Protein AF-A0A7D5E5C1-F1 (afdb_monomer_lite)

Secondary structure (DSSP, 8-state):
--THHHHT---HHHHHHHHHHHHHHHHHHHHHHHHHHHHHHHHS-SHHHHHHHHHHHHHHHHHHHHHHTTS-HHHHHHHHHHHHHHHHHTHHHHHTTHHHHHHHHHHHHTT-HHHHHHHHHHHHHHHHHHHHHHHHHHTT-HHHHT-----S--TTSGGGGSSS-HHHHHHHHHHGGGHHHHHHHHHHHHHHHHHHHHHHHHHHHHHHHHHSTTHHHHHHHHHHHHHHHHHHHHHHHHHHHHHHHHHHHHHHHHHHHHHHHHTTTT--SSHHHHHHHHHHHHHHHHHHHT-HHHHHHHHHHHHHHHHHHHHHHHTHHHHHHHHHHHHHHHHHHHH-

Radius of gyration: 24.57 Å; chains: 1; bounding box: 52×52×74 Å

Structure (mmCIF, N/CA/C/O backbone):
data_AF-A0A7D5E5C1-F1
#
_entry.id   AF-A0A7D5E5C1-F1
#
loop_
_atom_site.group_PDB
_atom_site.id
_atom_site.type_symbol
_atom_site.label_atom_id
_atom_site.label_alt_id
_atom_site.label_comp_id
_atom_site.label_asym_id
_atom_site.label_entity_id
_atom_site.label_seq_id
_atom_site.pdbx_PDB_ins_code
_atom_site.Cartn_x
_atom_site.Cartn_y
_atom_site.Cartn_z
_atom_site.occupancy
_atom_site.B_iso_or_equiv
_atom_site.auth_seq_id
_atom_site.auth_comp_id
_atom_site.auth_asym_id
_atom_site.auth_atom_id
_atom_site.pdbx_PDB_model_num
ATOM 1 N N . MET A 1 1 ? -18.371 -26.538 10.641 1.00 36.91 1 MET A N 1
ATOM 2 C CA . MET A 1 1 ? -17.004 -25.952 10.614 1.00 36.91 1 MET A CA 1
ATOM 3 C C . MET A 1 1 ? -16.588 -25.402 9.228 1.00 36.91 1 MET A C 1
ATOM 5 O O . MET A 1 1 ? -15.394 -25.286 8.986 1.00 36.91 1 MET A O 1
ATOM 9 N N . SER A 1 2 ? -17.507 -25.009 8.324 1.00 35.84 2 SER A N 1
ATOM 10 C CA . SER A 1 2 ? -17.147 -24.557 6.956 1.00 35.84 2 SER A CA 1
ATOM 11 C C . SER A 1 2 ? -17.447 -23.081 6.628 1.00 35.84 2 SER A C 1
ATOM 13 O O . SER A 1 2 ? -16.849 -22.559 5.691 1.00 35.84 2 SER A O 1
ATOM 15 N N . GLU A 1 3 ? -18.274 -22.366 7.400 1.00 38.06 3 GLU A N 1
ATOM 16 C CA . GLU A 1 3 ? -18.715 -21.001 7.032 1.00 38.06 3 GLU A CA 1
ATOM 17 C C . GLU A 1 3 ? -17.667 -19.886 7.210 1.00 38.06 3 GLU A C 1
ATOM 19 O O . GLU A 1 3 ? -17.743 -18.866 6.532 1.00 38.06 3 GLU A O 1
ATOM 24 N N . SER A 1 4 ? -16.640 -20.054 8.052 1.00 47.22 4 SER A N 1
ATOM 25 C CA . SER A 1 4 ? -15.652 -18.980 8.284 1.00 47.22 4 SER A CA 1
ATOM 26 C C . SER A 1 4 ? -14.650 -18.790 7.137 1.00 47.22 4 SER A C 1
ATOM 28 O O . SER A 1 4 ? -13.976 -17.763 7.064 1.00 47.22 4 SER A O 1
ATOM 30 N N . THR A 1 5 ? -14.536 -19.764 6.228 1.00 53.50 5 THR A N 1
ATOM 31 C CA . THR A 1 5 ? -13.477 -19.774 5.203 1.00 53.50 5 THR A CA 1
ATOM 32 C C . THR A 1 5 ? -13.781 -18.926 3.972 1.00 53.50 5 THR A C 1
ATOM 34 O O . THR A 1 5 ? -12.841 -18.535 3.284 1.00 53.50 5 THR A O 1
ATOM 37 N N . THR A 1 6 ? -15.049 -18.605 3.702 1.00 73.25 6 THR A N 1
ATOM 38 C CA . THR A 1 6 ? -15.464 -17.804 2.534 1.00 73.25 6 THR A CA 1
ATOM 39 C C . THR A 1 6 ? -15.492 -16.305 2.822 1.00 73.25 6 THR A C 1
ATOM 41 O O . THR A 1 6 ? -15.286 -15.505 1.914 1.00 73.25 6 THR A O 1
ATOM 44 N N . ARG A 1 7 ? -15.674 -15.899 4.089 1.00 87.38 7 ARG A N 1
ATOM 45 C CA . ARG A 1 7 ? -15.787 -14.483 4.492 1.00 87.38 7 ARG A CA 1
ATOM 46 C C . ARG A 1 7 ? -14.593 -13.648 4.014 1.00 87.38 7 ARG A C 1
ATOM 48 O O . ARG A 1 7 ? -14.793 -12.590 3.416 1.00 87.38 7 ARG A O 1
ATOM 55 N N . PHE A 1 8 ? -13.374 -14.145 4.236 1.00 92.56 8 PHE A N 1
ATOM 56 C CA . PHE A 1 8 ? -12.113 -13.447 3.946 1.00 92.56 8 PHE A CA 1
ATOM 57 C C . PHE A 1 8 ? -11.545 -13.701 2.543 1.00 92.56 8 PHE A C 1
ATOM 59 O O . PHE A 1 8 ? -10.464 -13.205 2.236 1.00 92.56 8 PHE A O 1
ATOM 66 N N . GLN A 1 9 ? -12.246 -14.453 1.690 1.00 94.25 9 GLN A N 1
ATOM 67 C CA . GLN A 1 9 ? -11.801 -14.663 0.314 1.00 94.25 9 GLN A CA 1
ATOM 68 C C . GLN A 1 9 ? -11.839 -13.345 -0.458 1.00 94.25 9 GLN A C 1
ATOM 70 O O . GLN A 1 9 ? -12.776 -12.557 -0.302 1.00 94.25 9 GLN A O 1
ATOM 75 N N . ILE A 1 10 ? -10.787 -13.093 -1.239 1.00 95.00 10 ILE A N 1
ATOM 76 C CA . ILE A 1 10 ? -10.685 -11.884 -2.058 1.00 95.00 10 ILE A CA 1
ATOM 77 C C . ILE A 1 10 ? -11.526 -12.049 -3.317 1.00 95.00 10 ILE A C 1
ATOM 79 O O . ILE A 1 10 ? -11.579 -13.125 -3.913 1.00 95.00 10 ILE A O 1
ATOM 83 N N . ASN A 1 11 ? -12.126 -10.954 -3.759 1.00 93.69 11 ASN A N 1
ATOM 84 C CA . ASN A 1 11 ? -12.937 -10.910 -4.963 1.00 93.69 11 ASN A CA 1
ATOM 85 C C . ASN A 1 11 ? -12.246 -10.055 -6.035 1.00 93.69 11 ASN A C 1
ATOM 87 O O . ASN A 1 11 ? -11.317 -9.292 -5.769 1.00 93.69 11 ASN A O 1
ATOM 91 N N . LYS A 1 12 ? -12.771 -10.094 -7.266 1.00 94.06 12 LYS A N 1
ATOM 92 C CA . LYS A 1 12 ? -12.280 -9.261 -8.382 1.00 94.06 12 LYS A CA 1
ATOM 93 C C . LYS A 1 12 ? -12.232 -7.763 -8.043 1.00 94.06 12 LYS A C 1
ATOM 95 O O . LYS A 1 12 ? -11.351 -7.057 -8.522 1.00 94.06 12 LYS A O 1
ATOM 100 N N . LYS A 1 13 ? -13.165 -7.278 -7.213 1.00 93.69 13 LYS A N 1
ATOM 101 C CA . LYS A 1 13 ? -13.197 -5.877 -6.762 1.00 93.69 13 LYS A CA 1
ATOM 102 C C . LYS A 1 13 ? -11.977 -5.513 -5.910 1.00 93.69 13 LYS A C 1
ATOM 104 O O . LYS A 1 13 ? -11.453 -4.419 -6.083 1.00 93.69 13 LYS A O 1
ATOM 109 N N . ASP A 1 14 ? -11.514 -6.424 -5.054 1.00 95.44 14 ASP A N 1
ATOM 110 C CA . ASP A 1 14 ? -10.351 -6.196 -4.189 1.00 95.44 14 ASP A CA 1
ATOM 111 C C . ASP A 1 14 ? -9.067 -6.114 -5.025 1.00 95.44 14 ASP A C 1
ATOM 113 O O . ASP A 1 14 ? -8.277 -5.189 -4.861 1.00 95.44 14 ASP A O 1
ATOM 117 N N . LEU A 1 15 ? -8.914 -7.012 -6.004 1.00 95.75 15 LEU A N 1
ATOM 118 C CA . LEU A 1 15 ? -7.784 -6.991 -6.941 1.00 95.75 15 LEU A CA 1
ATOM 119 C C . LEU A 1 15 ? -7.775 -5.735 -7.811 1.00 95.75 15 LEU A C 1
ATOM 121 O O . LEU A 1 15 ? -6.741 -5.087 -7.963 1.00 95.75 15 LEU A O 1
ATOM 125 N N . LEU A 1 16 ? -8.935 -5.365 -8.360 1.00 96.25 16 LEU A N 1
ATOM 126 C CA . LEU A 1 16 ? -9.063 -4.160 -9.172 1.00 96.25 16 LEU A CA 1
ATOM 127 C C . LEU A 1 16 ? -8.752 -2.902 -8.354 1.00 96.25 16 LEU A C 1
ATOM 129 O O . LEU A 1 16 ? -8.137 -1.976 -8.876 1.00 96.25 16 LEU A O 1
ATOM 133 N N . TRP A 1 17 ? -9.167 -2.859 -7.085 1.00 95.12 17 TRP A N 1
ATOM 134 C CA . TRP A 1 17 ? -8.841 -1.759 -6.182 1.00 95.12 17 TRP A CA 1
ATOM 135 C C . TRP A 1 17 ? -7.332 -1.661 -5.941 1.00 95.12 17 TRP A C 1
ATOM 137 O O . TRP A 1 17 ? -6.781 -0.563 -6.053 1.00 95.12 17 TRP A O 1
ATOM 147 N N . SER A 1 18 ? -6.656 -2.787 -5.690 1.00 96.50 18 SER A N 1
ATOM 148 C CA . SER A 1 18 ? -5.201 -2.808 -5.510 1.00 96.50 18 SER A CA 1
ATOM 149 C C . SER A 1 18 ? -4.476 -2.321 -6.763 1.00 96.50 18 SER A C 1
ATOM 151 O O . SER A 1 18 ? -3.650 -1.415 -6.681 1.00 96.50 18 SER A O 1
ATOM 153 N N . ALA A 1 19 ? -4.843 -2.852 -7.934 1.00 96.56 19 ALA A N 1
ATOM 154 C CA . ALA A 1 19 ? -4.238 -2.477 -9.211 1.00 96.56 19 ALA A CA 1
ATOM 155 C C . ALA A 1 19 ? -4.449 -0.991 -9.539 1.00 96.56 19 ALA A C 1
ATOM 157 O O . ALA A 1 19 ? -3.504 -0.299 -9.906 1.00 96.56 19 ALA A O 1
ATOM 158 N N . LYS A 1 20 ? -5.672 -0.471 -9.354 1.00 96.00 20 LYS A N 1
ATOM 159 C CA . LYS A 1 20 ? -5.975 0.952 -9.568 1.00 96.00 20 LYS A CA 1
ATOM 160 C C . LYS A 1 20 ? -5.199 1.855 -8.620 1.00 96.00 20 LYS A C 1
ATOM 162 O O . LYS A 1 20 ? -4.718 2.895 -9.051 1.00 96.00 20 LYS A O 1
ATOM 167 N N . THR A 1 21 ? -5.095 1.477 -7.347 1.00 95.06 21 THR A N 1
ATOM 168 C CA . THR A 1 21 ? -4.382 2.276 -6.343 1.00 95.06 21 THR A CA 1
ATOM 169 C C . THR A 1 21 ? -2.894 2.331 -6.669 1.00 95.06 21 THR A C 1
ATOM 171 O O . THR A 1 21 ? -2.345 3.426 -6.735 1.00 95.06 21 THR A O 1
ATOM 174 N N . PHE A 1 22 ? -2.282 1.183 -6.977 1.00 95.94 22 PHE A N 1
ATOM 175 C CA . PHE A 1 22 ? -0.885 1.093 -7.405 1.00 95.94 22 PHE A CA 1
ATOM 176 C C . PHE A 1 22 ? -0.613 1.910 -8.675 1.00 95.94 22 PHE A C 1
ATOM 178 O O . PHE A 1 22 ? 0.267 2.771 -8.684 1.00 95.94 22 PHE A O 1
ATOM 185 N N . ALA A 1 23 ? -1.407 1.702 -9.730 1.00 96.25 23 ALA A N 1
ATOM 186 C CA . ALA A 1 23 ? -1.243 2.407 -10.998 1.00 96.25 23 ALA A CA 1
ATOM 187 C C . ALA A 1 23 ? -1.444 3.922 -10.845 1.00 96.25 23 ALA A C 1
ATOM 189 O O . ALA A 1 23 ? -0.672 4.702 -11.391 1.00 96.25 23 ALA A O 1
ATOM 190 N N . ALA A 1 24 ? -2.438 4.353 -10.060 1.00 95.88 24 ALA A N 1
ATOM 191 C CA . ALA A 1 24 ? -2.645 5.768 -9.778 1.00 95.88 24 ALA A CA 1
ATOM 192 C C . ALA A 1 24 ? -1.448 6.374 -9.037 1.00 95.88 24 ALA A C 1
ATOM 194 O O . ALA A 1 24 ? -0.994 7.449 -9.416 1.00 95.88 24 ALA A O 1
ATOM 195 N N . SER A 1 25 ? -0.907 5.692 -8.021 1.00 95.94 25 SER A N 1
ATOM 196 C CA . SER A 1 25 ? 0.289 6.171 -7.323 1.00 95.94 25 SER A CA 1
ATOM 197 C C . SER A 1 25 ? 1.507 6.248 -8.243 1.00 95.94 25 SER A C 1
ATOM 199 O O . SER A 1 25 ? 2.188 7.267 -8.238 1.00 95.94 25 SER A O 1
ATOM 201 N N . LEU A 1 26 ? 1.727 5.237 -9.088 1.00 95.00 26 LEU A N 1
ATOM 202 C CA . LEU A 1 26 ? 2.802 5.232 -10.080 1.00 95.00 26 LEU A CA 1
ATOM 203 C C . LEU A 1 26 ? 2.688 6.427 -11.023 1.00 95.00 26 LEU A C 1
ATOM 205 O O . LEU A 1 26 ? 3.648 7.174 -11.171 1.00 95.00 26 LEU A O 1
ATOM 209 N N . MET A 1 27 ? 1.509 6.652 -11.605 1.00 96.44 27 MET A N 1
ATOM 210 C CA . MET A 1 27 ? 1.293 7.762 -12.535 1.00 96.44 27 MET A CA 1
ATOM 211 C C . MET A 1 27 ? 1.456 9.126 -11.862 1.00 96.44 27 MET A C 1
ATOM 213 O O . MET A 1 27 ? 2.051 10.025 -12.449 1.00 96.44 27 MET A O 1
ATOM 217 N N . ILE A 1 28 ? 0.957 9.287 -10.632 1.00 94.88 28 ILE A N 1
ATOM 218 C CA . ILE A 1 28 ? 1.127 10.528 -9.863 1.00 94.88 28 ILE A CA 1
ATOM 219 C C . ILE A 1 28 ? 2.612 10.800 -9.620 1.00 94.88 28 ILE A C 1
ATOM 221 O O . ILE A 1 28 ? 3.070 11.914 -9.868 1.00 94.88 28 ILE A O 1
ATOM 225 N N . ALA A 1 29 ? 3.360 9.794 -9.165 1.00 93.62 29 ALA A N 1
ATOM 226 C CA . ALA A 1 29 ? 4.785 9.929 -8.900 1.00 93.62 29 ALA A CA 1
ATOM 227 C C . ALA A 1 29 ? 5.581 10.205 -10.176 1.00 93.62 29 ALA A C 1
ATOM 229 O O . ALA A 1 29 ? 6.384 11.126 -10.185 1.00 93.62 29 ALA A O 1
ATOM 230 N N . LEU A 1 30 ? 5.297 9.486 -11.264 1.00 92.44 30 LEU A N 1
ATOM 231 C CA . LEU A 1 30 ? 5.915 9.706 -12.570 1.00 92.44 30 LEU A CA 1
ATOM 232 C C . LEU A 1 30 ? 5.738 11.157 -13.031 1.00 92.44 30 LEU A C 1
ATOM 234 O O . LEU A 1 30 ? 6.718 11.836 -13.320 1.00 92.44 30 LEU A O 1
ATOM 238 N N . VAL A 1 31 ? 4.497 11.654 -13.063 1.00 93.81 31 VAL A N 1
ATOM 239 C CA . VAL A 1 31 ? 4.197 13.023 -13.512 1.00 93.81 31 VAL A CA 1
ATOM 240 C C . VAL A 1 31 ? 4.864 14.052 -12.604 1.00 93.81 31 VAL A C 1
ATOM 242 O O . VAL A 1 31 ? 5.497 14.984 -13.095 1.00 93.81 31 VAL A O 1
ATOM 245 N N . PHE A 1 32 ? 4.757 13.882 -11.286 1.00 92.31 32 PHE A N 1
ATOM 246 C CA . PHE A 1 32 ? 5.351 14.814 -10.334 1.00 92.31 32 PHE A CA 1
ATOM 247 C C . PHE A 1 32 ? 6.881 14.841 -10.435 1.00 92.31 32 PHE A C 1
ATOM 249 O O . PHE A 1 32 ? 7.469 15.919 -10.467 1.00 92.31 32 PHE A O 1
ATOM 256 N N . SER A 1 33 ? 7.519 13.676 -10.556 1.00 87.44 33 SER A N 1
ATOM 257 C CA . SER A 1 33 ? 8.961 13.565 -10.767 1.00 87.44 33 SER A CA 1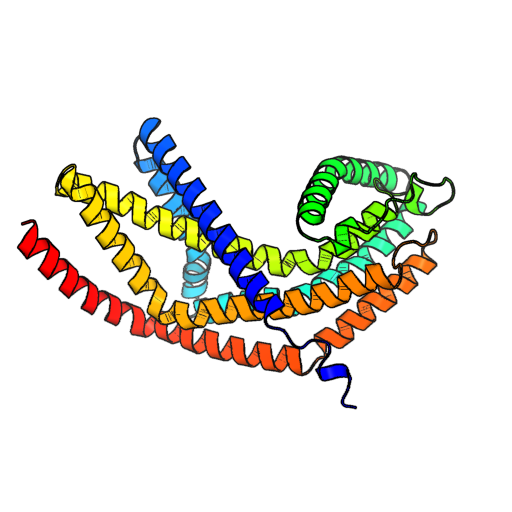
ATOM 258 C C . SER A 1 33 ? 9.383 14.216 -12.078 1.00 87.44 33 SER A C 1
ATOM 260 O O . SER A 1 33 ? 10.316 15.006 -12.061 1.00 87.44 33 SER A O 1
ATOM 262 N N . MET A 1 34 ? 8.684 13.975 -13.192 1.00 87.06 34 MET A N 1
ATOM 263 C CA . MET A 1 34 ? 8.992 14.615 -14.481 1.00 87.06 34 MET A CA 1
ATOM 264 C C . MET A 1 34 ? 8.879 16.146 -14.425 1.00 87.06 34 MET A C 1
ATOM 266 O O . MET A 1 34 ? 9.729 16.848 -14.978 1.00 87.06 34 MET A O 1
ATOM 270 N N . ILE A 1 35 ? 7.866 16.676 -13.728 1.00 88.69 35 ILE A N 1
ATOM 271 C CA . ILE A 1 35 ? 7.727 18.121 -13.489 1.00 88.69 35 ILE A CA 1
ATOM 272 C C . ILE A 1 35 ? 8.908 18.637 -12.666 1.00 88.69 35 ILE A C 1
ATOM 274 O O . ILE A 1 35 ? 9.494 19.657 -13.022 1.00 88.69 35 ILE A O 1
ATOM 278 N N . LEU A 1 36 ? 9.272 17.931 -11.592 1.00 84.56 36 LEU A N 1
ATOM 279 C CA . LEU A 1 36 ? 10.388 18.309 -10.730 1.00 84.56 36 LEU A CA 1
ATOM 280 C C . LEU A 1 36 ? 11.711 18.316 -11.504 1.00 84.56 36 LEU A C 1
ATOM 282 O O . LEU A 1 36 ? 12.422 19.311 -11.454 1.00 84.56 36 LEU A O 1
ATOM 286 N N . TYR A 1 37 ? 11.998 17.267 -12.281 1.00 76.69 37 TYR A N 1
ATOM 287 C CA . TYR A 1 37 ? 13.174 17.192 -13.150 1.00 76.69 37 TYR A CA 1
ATOM 288 C C . TYR A 1 37 ? 13.255 18.374 -14.113 1.00 76.69 37 TYR A C 1
ATOM 290 O O . TYR A 1 37 ? 14.287 19.038 -14.196 1.00 76.69 37 TYR A O 1
ATOM 298 N N . SER A 1 38 ? 12.151 18.665 -14.803 1.00 79.69 38 SER A N 1
ATOM 299 C CA . SER A 1 38 ? 12.083 19.767 -15.766 1.00 79.69 38 SER A CA 1
ATOM 300 C C . SER A 1 38 ? 12.317 21.113 -15.079 1.00 79.69 38 SER A C 1
ATOM 302 O O . SER A 1 38 ? 13.125 21.918 -15.531 1.00 79.69 38 SER A O 1
ATOM 304 N N . PHE A 1 39 ? 11.655 21.341 -13.942 1.00 81.38 39 PHE A N 1
ATOM 305 C CA . PHE A 1 39 ? 11.800 22.561 -13.156 1.00 81.38 39 PHE A CA 1
ATOM 306 C C . PHE A 1 39 ? 13.232 22.749 -12.655 1.00 81.38 39 PHE A C 1
ATOM 308 O O . PHE A 1 39 ? 13.797 23.836 -12.770 1.00 81.38 39 PHE A O 1
ATOM 315 N N . THR A 1 40 ? 13.861 21.701 -12.132 1.00 70.44 40 THR A N 1
ATOM 316 C CA . THR A 1 40 ? 15.211 21.836 -11.596 1.00 70.44 40 THR A CA 1
ATOM 317 C C . THR A 1 40 ? 16.264 21.950 -12.695 1.00 70.44 40 THR A C 1
ATOM 319 O O . THR A 1 40 ? 17.188 22.732 -12.523 1.00 70.44 40 THR A O 1
ATOM 322 N N . MET A 1 41 ? 16.085 21.309 -13.855 1.00 70.38 41 MET A N 1
ATOM 323 C CA . MET A 1 41 ? 16.929 21.556 -15.035 1.00 70.38 41 MET A CA 1
ATOM 324 C C . MET A 1 41 ? 16.870 23.022 -15.491 1.00 70.38 41 MET A C 1
ATOM 326 O O . MET A 1 41 ? 17.868 23.564 -15.952 1.00 70.38 41 MET A O 1
ATOM 330 N N . THR A 1 42 ? 15.720 23.689 -15.339 1.00 73.44 42 THR A N 1
ATOM 331 C CA . THR A 1 42 ? 15.596 25.121 -15.670 1.00 73.44 42 THR A CA 1
ATOM 332 C C . THR A 1 42 ? 16.183 26.068 -14.619 1.00 73.44 42 THR A C 1
ATOM 334 O O . THR A 1 42 ? 16.448 27.224 -14.938 1.00 73.44 42 THR A O 1
ATOM 337 N N . LEU A 1 43 ? 16.380 25.615 -13.374 1.00 70.94 43 LEU A N 1
ATOM 338 C CA . LEU A 1 43 ? 16.805 26.457 -12.245 1.00 70.94 43 LEU A CA 1
ATOM 339 C C . LEU A 1 43 ? 18.206 26.145 -11.705 1.00 70.94 43 LEU A C 1
ATOM 341 O O . LEU A 1 43 ? 18.730 26.901 -10.889 1.00 70.94 43 LEU A O 1
ATOM 345 N N . SER A 1 44 ? 18.802 25.017 -12.076 1.00 57.75 44 SER A N 1
ATOM 346 C CA . SER A 1 44 ? 20.090 24.538 -11.570 1.00 57.75 44 SER A CA 1
ATOM 347 C C . SER A 1 44 ? 20.796 23.702 -12.636 1.00 57.75 44 SER A C 1
ATOM 349 O O . SER A 1 44 ? 20.158 23.184 -13.551 1.00 57.75 44 SER A O 1
ATOM 351 N N . GLU A 1 45 ? 22.113 23.528 -12.508 1.00 56.09 45 GLU A N 1
ATOM 352 C CA . GLU A 1 45 ? 22.813 22.500 -13.283 1.00 56.09 45 GLU A CA 1
ATOM 353 C C . GLU A 1 45 ? 22.240 21.108 -12.926 1.00 56.09 45 GLU A C 1
ATOM 355 O O . GLU A 1 45 ? 21.825 20.890 -11.787 1.00 56.09 45 GLU A O 1
ATOM 360 N N . PRO A 1 46 ? 22.171 20.151 -13.866 1.00 53.53 46 PRO A N 1
ATOM 361 C CA . PRO A 1 46 ? 21.503 18.856 -13.667 1.00 53.53 46 PRO A CA 1
ATOM 362 C C . PRO A 1 46 ? 22.127 17.953 -12.579 1.00 53.53 46 PRO A C 1
ATOM 364 O O . PRO A 1 46 ? 21.472 17.020 -12.111 1.00 53.53 46 PRO A O 1
ATOM 367 N N . ALA A 1 47 ? 23.360 18.232 -12.141 1.00 55.88 47 ALA A N 1
ATOM 368 C CA . ALA A 1 47 ? 24.105 17.428 -11.165 1.00 55.88 47 ALA A CA 1
ATOM 369 C C . ALA A 1 47 ? 23.401 17.251 -9.793 1.00 55.88 47 ALA A C 1
ATOM 371 O O . ALA A 1 47 ? 23.166 16.106 -9.406 1.00 55.88 47 ALA A O 1
ATOM 372 N N . PRO A 1 48 ? 22.968 18.312 -9.077 1.00 53.44 48 PRO A N 1
ATOM 373 C CA . PRO A 1 48 ? 22.275 18.192 -7.785 1.00 53.44 48 PRO A CA 1
ATOM 374 C C . PRO A 1 48 ? 20.969 17.379 -7.810 1.00 53.44 48 PRO A C 1
ATOM 376 O O . PRO A 1 48 ? 20.594 16.790 -6.796 1.00 53.44 48 PRO A O 1
ATOM 379 N N . VAL A 1 49 ? 20.262 17.332 -8.944 1.00 52.84 49 VAL A N 1
ATOM 380 C CA . VAL A 1 49 ? 19.023 16.540 -9.093 1.00 52.84 49 VAL A CA 1
ATOM 381 C C . VAL A 1 49 ? 19.345 15.071 -9.223 1.00 52.84 49 VAL A C 1
ATOM 383 O O . VAL A 1 49 ? 18.701 14.237 -8.582 1.00 52.84 49 VAL A O 1
ATOM 386 N N . ASN A 1 50 ? 20.342 14.780 -10.061 1.00 55.91 50 ASN A N 1
ATOM 387 C CA . ASN A 1 50 ? 20.817 13.430 -10.244 1.00 55.91 50 ASN A CA 1
ATOM 388 C C . ASN A 1 50 ? 21.266 12.910 -8.881 1.00 55.91 50 ASN A C 1
ATOM 390 O O . ASN A 1 50 ? 20.660 11.976 -8.385 1.00 55.91 50 ASN A O 1
ATOM 394 N N . ASP A 1 51 ? 22.147 13.622 -8.178 1.00 58.41 51 ASP A N 1
ATOM 395 C CA . ASP A 1 51 ? 22.629 13.233 -6.849 1.00 58.41 51 ASP A CA 1
ATOM 396 C C . ASP A 1 51 ? 21.515 12.999 -5.823 1.00 58.41 51 ASP A C 1
ATOM 398 O O . ASP A 1 51 ? 21.566 12.012 -5.093 1.00 58.41 51 ASP A O 1
ATOM 402 N N . ALA A 1 52 ? 20.478 13.842 -5.768 1.00 52.97 52 ALA A N 1
ATOM 403 C CA . ALA A 1 52 ? 19.355 13.656 -4.845 1.00 52.97 52 ALA A CA 1
ATOM 404 C C . ALA A 1 52 ? 18.541 12.385 -5.144 1.00 52.97 52 ALA A C 1
ATOM 406 O O . ALA A 1 52 ? 18.024 11.735 -4.228 1.00 52.97 52 ALA A O 1
ATOM 407 N N . ILE A 1 53 ? 18.434 11.997 -6.413 1.00 51.66 53 ILE A N 1
ATOM 408 C CA . ILE A 1 53 ? 17.636 10.846 -6.834 1.00 51.66 53 ILE A CA 1
ATOM 409 C C . ILE A 1 53 ? 18.477 9.584 -6.880 1.00 51.66 53 ILE A C 1
ATOM 411 O O . ILE A 1 53 ? 17.997 8.568 -6.392 1.00 51.66 53 ILE A O 1
ATOM 415 N N . THR A 1 54 ? 19.734 9.631 -7.321 1.00 57.72 54 THR A N 1
ATOM 416 C CA . THR A 1 54 ? 20.690 8.544 -7.098 1.00 57.72 54 THR A CA 1
ATOM 417 C C . THR A 1 54 ? 20.830 8.296 -5.606 1.00 57.72 54 THR A C 1
ATOM 419 O O . THR A 1 54 ? 20.834 7.146 -5.213 1.00 57.72 54 THR A O 1
ATOM 422 N N . SER A 1 55 ? 20.834 9.327 -4.755 1.00 50.38 55 SER A N 1
ATOM 423 C CA . SER A 1 55 ? 20.776 9.197 -3.291 1.00 50.38 55 SER A CA 1
ATOM 424 C C . SER A 1 55 ? 19.480 8.544 -2.812 1.00 50.38 55 SER A C 1
ATOM 426 O O . SER A 1 55 ? 19.532 7.653 -1.977 1.00 50.38 55 SER A O 1
ATOM 428 N N . THR A 1 56 ? 18.316 8.915 -3.351 1.00 51.16 56 THR A N 1
ATOM 429 C CA . THR A 1 56 ? 17.021 8.342 -2.932 1.00 51.16 56 THR A CA 1
ATOM 430 C C . THR A 1 56 ? 16.832 6.902 -3.425 1.00 51.16 56 THR A C 1
ATOM 432 O O . THR A 1 56 ? 16.373 6.042 -2.674 1.00 51.16 56 THR A O 1
ATOM 435 N N . ALA A 1 57 ? 17.217 6.618 -4.668 1.00 51.41 57 ALA A N 1
ATOM 436 C CA . ALA A 1 57 ? 17.235 5.289 -5.265 1.00 51.41 57 ALA A CA 1
ATOM 437 C C . ALA A 1 57 ? 18.296 4.410 -4.591 1.00 51.41 57 ALA A C 1
ATOM 439 O O . ALA A 1 57 ? 17.986 3.286 -4.214 1.00 51.41 57 ALA A O 1
ATOM 440 N N . SER A 1 58 ? 19.494 4.951 -4.340 1.00 49.97 58 SER A N 1
ATOM 441 C CA . SER A 1 58 ? 20.547 4.313 -3.543 1.00 49.97 58 SER A CA 1
ATOM 442 C C . SER A 1 58 ? 20.087 4.085 -2.113 1.00 49.97 58 SER A C 1
ATOM 444 O O . SER A 1 58 ? 20.307 3.014 -1.595 1.00 49.97 58 SER A O 1
ATOM 446 N N . ALA A 1 59 ? 19.362 4.996 -1.464 1.00 50.06 59 ALA A N 1
ATOM 447 C CA . ALA A 1 59 ? 18.809 4.771 -0.127 1.00 50.06 59 ALA A CA 1
ATOM 448 C C . ALA A 1 59 ? 17.711 3.691 -0.126 1.00 50.06 59 ALA A C 1
ATOM 450 O O . ALA A 1 59 ? 17.569 2.946 0.849 1.00 50.06 59 ALA A O 1
ATOM 451 N N . ALA A 1 60 ? 16.943 3.579 -1.215 1.00 44.22 60 ALA A N 1
ATOM 452 C CA . ALA A 1 60 ? 15.961 2.518 -1.403 1.00 44.22 60 ALA A CA 1
ATOM 453 C C . ALA A 1 60 ? 16.633 1.149 -1.624 1.00 44.22 60 ALA A C 1
ATOM 455 O O . ALA A 1 60 ? 16.200 0.164 -1.023 1.00 44.22 60 ALA A O 1
ATOM 456 N N . THR A 1 61 ? 17.723 1.087 -2.397 1.00 49.72 61 THR A N 1
ATOM 457 C CA . THR A 1 61 ? 18.511 -0.136 -2.642 1.00 49.72 61 THR A CA 1
ATOM 458 C C . THR A 1 61 ? 19.543 -0.425 -1.547 1.00 49.72 61 THR A C 1
ATOM 460 O O . THR A 1 61 ? 19.925 -1.575 -1.351 1.00 49.72 61 THR A O 1
ATOM 463 N N . ALA A 1 62 ? 19.932 0.565 -0.742 1.00 44.69 62 ALA A N 1
ATOM 464 C CA . ALA A 1 62 ? 20.918 0.453 0.333 1.00 44.69 62 ALA A CA 1
ATOM 465 C C . ALA A 1 62 ? 20.454 -0.511 1.417 1.00 44.69 62 ALA A C 1
ATOM 467 O O . ALA A 1 62 ? 21.276 -1.145 2.064 1.00 44.69 62 ALA A O 1
ATOM 468 N N . LYS A 1 63 ? 19.141 -0.693 1.594 1.00 49.16 63 LYS A N 1
ATOM 469 C CA . LYS A 1 63 ? 18.615 -1.742 2.478 1.00 49.16 63 LYS A CA 1
ATOM 470 C C . LYS A 1 63 ? 19.042 -3.134 2.016 1.00 49.16 63 LYS A C 1
ATOM 472 O O . LYS A 1 63 ? 19.397 -3.963 2.850 1.00 49.16 63 LYS A O 1
ATOM 477 N N . VAL A 1 64 ? 19.052 -3.367 0.706 1.00 51.53 64 VAL A N 1
ATOM 478 C CA . VAL A 1 64 ? 19.534 -4.611 0.099 1.00 51.53 64 VAL A CA 1
ATOM 479 C C . VAL A 1 64 ? 21.056 -4.676 0.190 1.00 51.53 64 VAL A C 1
ATOM 481 O O . VAL A 1 64 ? 21.558 -5.700 0.620 1.00 51.53 64 VAL A O 1
ATOM 484 N N . VAL A 1 65 ? 21.781 -3.588 -0.096 1.00 52.19 65 VAL A N 1
ATOM 485 C CA . VAL A 1 65 ? 23.260 -3.551 -0.073 1.00 52.19 65 VAL A CA 1
ATOM 486 C C . VAL A 1 65 ? 23.845 -3.728 1.337 1.00 52.19 65 VAL A C 1
ATOM 488 O O . VAL A 1 65 ? 24.717 -4.564 1.530 1.00 52.19 65 VAL A O 1
ATOM 491 N N . VAL A 1 66 ? 23.331 -3.019 2.347 1.00 54.59 66 VAL A N 1
ATOM 492 C CA . VAL A 1 66 ? 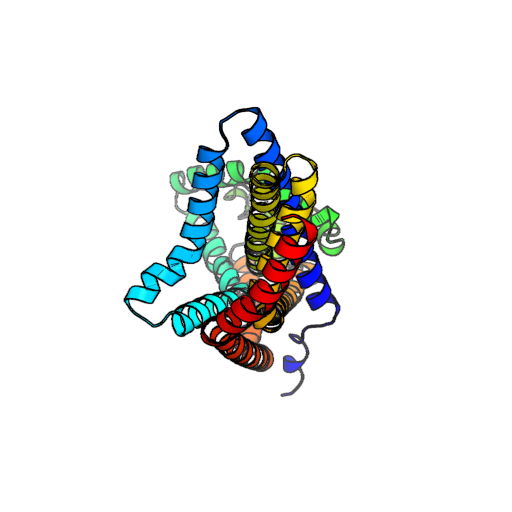23.797 -3.121 3.747 1.00 54.59 66 VAL A CA 1
ATOM 493 C C . VAL A 1 66 ? 23.483 -4.497 4.337 1.00 54.59 66 VAL A C 1
ATOM 495 O O . VAL A 1 66 ? 24.263 -5.042 5.108 1.00 54.59 66 VAL A O 1
ATOM 498 N N . THR A 1 67 ? 22.351 -5.100 3.962 1.00 50.00 67 THR A N 1
ATOM 499 C CA . THR A 1 67 ? 22.035 -6.478 4.373 1.00 50.00 67 THR A CA 1
ATOM 500 C C . THR A 1 67 ? 22.818 -7.500 3.538 1.00 50.00 67 THR A C 1
ATOM 502 O O . THR A 1 67 ? 23.112 -8.588 4.034 1.00 50.00 67 THR A O 1
ATOM 505 N N . ALA A 1 68 ? 23.211 -7.139 2.308 1.00 52.84 68 ALA A N 1
ATOM 506 C CA . ALA A 1 68 ? 24.025 -7.964 1.420 1.00 52.84 68 ALA A CA 1
ATOM 507 C C . ALA A 1 68 ? 25.449 -8.199 1.946 1.00 52.84 68 ALA A C 1
ATOM 509 O O . ALA A 1 68 ? 26.069 -9.206 1.610 1.00 52.84 68 ALA A O 1
ATOM 510 N N . GLU A 1 69 ? 25.943 -7.318 2.824 1.00 58.28 69 GLU A N 1
ATOM 511 C CA . GLU A 1 69 ? 27.198 -7.523 3.560 1.00 58.28 69 GLU A CA 1
ATOM 512 C C . GLU A 1 69 ? 27.132 -8.731 4.514 1.00 58.28 69 GLU A C 1
ATOM 514 O O . GLU A 1 69 ? 28.167 -9.298 4.861 1.00 58.28 69 GLU A O 1
ATOM 519 N N . TYR A 1 70 ? 25.925 -9.163 4.907 1.00 62.09 70 TYR A N 1
ATOM 520 C CA . TYR A 1 70 ? 25.704 -10.252 5.866 1.00 62.09 70 TYR A CA 1
ATOM 521 C C . TYR A 1 70 ? 24.998 -11.481 5.266 1.00 62.09 70 TYR A C 1
ATOM 523 O O . TYR A 1 70 ? 25.125 -12.581 5.803 1.00 62.09 70 TYR A O 1
ATOM 531 N N . ILE A 1 71 ? 24.234 -11.324 4.177 1.00 74.69 71 ILE A N 1
ATOM 532 C CA . ILE A 1 71 ? 23.438 -12.386 3.533 1.00 74.69 71 ILE A CA 1
ATOM 533 C C . ILE A 1 71 ? 23.469 -12.174 2.012 1.00 74.69 71 ILE A C 1
ATOM 535 O O . ILE A 1 71 ? 23.404 -11.045 1.573 1.00 74.69 71 ILE A O 1
ATOM 539 N N . SER A 1 72 ? 23.518 -13.207 1.163 1.00 80.94 72 SER A N 1
ATOM 540 C CA . SER A 1 72 ? 23.575 -12.989 -0.301 1.00 80.94 72 SER A CA 1
ATOM 541 C C . SER A 1 72 ? 22.413 -12.118 -0.843 1.00 80.94 72 SER A C 1
ATOM 543 O O . SER A 1 72 ? 21.291 -12.278 -0.345 1.00 80.94 72 SER A O 1
ATOM 545 N N . PRO A 1 73 ? 22.612 -11.320 -1.916 1.00 77.75 73 PRO A N 1
ATOM 546 C CA . PRO A 1 73 ? 21.595 -10.423 -2.487 1.00 77.75 73 PRO A CA 1
ATOM 547 C C . PRO A 1 73 ? 20.218 -11.061 -2.726 1.00 77.75 73 PRO A C 1
ATOM 549 O O . PRO A 1 73 ? 19.205 -10.465 -2.368 1.00 77.75 73 PRO A O 1
ATOM 552 N N . MET A 1 74 ? 20.175 -12.307 -3.218 1.00 86.62 74 MET A N 1
ATOM 553 C CA . MET A 1 74 ? 18.923 -13.050 -3.437 1.00 86.62 74 MET A CA 1
ATOM 554 C C . MET A 1 74 ? 18.075 -13.160 -2.163 1.00 86.62 74 MET A C 1
ATOM 556 O O . MET A 1 74 ? 16.879 -12.871 -2.166 1.00 86.62 74 MET A O 1
ATOM 560 N N . TRP A 1 75 ? 18.701 -13.537 -1.046 1.00 86.31 75 TRP A N 1
ATOM 561 C CA . TRP A 1 75 ? 18.020 -13.673 0.239 1.00 86.31 75 TRP A CA 1
ATOM 562 C C . TRP A 1 75 ? 17.600 -12.319 0.811 1.00 86.31 75 TRP A C 1
ATOM 564 O O . TRP A 1 75 ? 16.535 -12.232 1.420 1.00 86.31 75 TRP A O 1
ATOM 574 N N . ALA A 1 76 ? 18.392 -11.264 0.602 1.00 83.50 76 ALA A N 1
ATOM 575 C CA . ALA A 1 76 ? 18.024 -9.915 1.025 1.00 83.50 76 ALA A CA 1
ATOM 576 C C . ALA A 1 76 ? 16.753 -9.438 0.298 1.00 83.50 76 ALA A C 1
ATOM 578 O O . ALA A 1 76 ? 15.784 -9.061 0.961 1.00 83.50 76 ALA A O 1
ATOM 579 N N . ILE A 1 77 ? 16.717 -9.543 -1.036 1.00 84.25 77 ILE A N 1
ATOM 580 C CA . ILE A 1 77 ? 15.539 -9.231 -1.868 1.00 84.25 77 ILE A CA 1
ATOM 581 C C . ILE A 1 77 ? 14.326 -10.036 -1.388 1.00 84.25 77 ILE A C 1
ATOM 583 O O . ILE A 1 77 ? 13.278 -9.477 -1.056 1.00 84.25 77 ILE A O 1
ATOM 587 N N . PHE A 1 78 ? 14.488 -11.356 -1.263 1.00 91.44 78 PHE A N 1
ATOM 588 C CA . PHE A 1 78 ? 13.419 -12.250 -0.832 1.00 91.44 78 PHE A CA 1
ATOM 589 C C . PHE A 1 78 ? 12.842 -11.875 0.542 1.00 91.44 78 PHE A C 1
ATOM 591 O O . PHE A 1 78 ? 11.618 -11.841 0.709 1.00 91.44 78 PHE A O 1
ATOM 598 N N . ILE A 1 79 ? 13.692 -11.582 1.531 1.00 89.44 79 ILE A N 1
ATOM 599 C CA . ILE A 1 79 ? 13.263 -11.241 2.894 1.00 89.44 79 ILE A CA 1
ATOM 600 C C . ILE A 1 79 ? 12.497 -9.917 2.909 1.00 89.44 79 ILE A C 1
ATOM 602 O O . ILE A 1 79 ? 11.413 -9.855 3.496 1.00 89.44 79 ILE A O 1
ATOM 606 N N . PHE A 1 80 ? 13.010 -8.868 2.259 1.00 86.19 80 PHE A N 1
ATOM 607 C CA . PHE A 1 80 ? 12.339 -7.566 2.243 1.00 86.19 80 PHE A CA 1
ATOM 608 C C . PHE A 1 80 ? 10.993 -7.623 1.522 1.00 86.19 80 PHE A C 1
ATOM 610 O O . PHE A 1 80 ? 9.996 -7.123 2.054 1.00 86.19 80 PHE A O 1
ATOM 617 N N . ASN A 1 81 ? 10.921 -8.313 0.384 1.00 89.56 81 ASN A N 1
ATOM 618 C CA . ASN A 1 81 ? 9.668 -8.479 -0.346 1.00 89.56 81 ASN A CA 1
ATOM 619 C C . ASN A 1 81 ? 8.667 -9.331 0.450 1.00 89.56 81 ASN A C 1
ATOM 621 O O . ASN A 1 81 ? 7.476 -9.011 0.514 1.00 89.56 81 ASN A O 1
ATOM 625 N N . SER A 1 82 ? 9.144 -10.364 1.152 1.00 93.31 82 SER A N 1
ATOM 626 C CA . SER A 1 82 ? 8.303 -11.183 2.034 1.00 93.31 82 SER A CA 1
ATOM 627 C C . SER A 1 82 ? 7.758 -10.378 3.215 1.00 93.31 82 SER A C 1
ATOM 629 O O . SER A 1 82 ? 6.584 -10.517 3.562 1.00 93.31 82 SER A O 1
ATOM 631 N N . LEU A 1 83 ? 8.565 -9.491 3.806 1.00 91.00 83 LEU A N 1
ATOM 632 C CA . LEU A 1 83 ? 8.128 -8.564 4.855 1.00 91.00 83 LEU A CA 1
ATOM 633 C C . LEU A 1 83 ? 7.097 -7.557 4.336 1.00 91.00 83 LEU A C 1
ATOM 635 O O . LEU A 1 83 ? 6.136 -7.253 5.049 1.00 91.00 83 LEU A O 1
ATOM 639 N N . ALA A 1 84 ? 7.251 -7.064 3.106 1.00 89.19 84 ALA A N 1
ATOM 640 C CA . ALA A 1 84 ? 6.278 -6.176 2.476 1.00 89.19 84 ALA A CA 1
ATOM 641 C C . ALA A 1 84 ? 4.928 -6.883 2.269 1.00 89.19 84 ALA A C 1
ATOM 643 O O . ALA A 1 84 ? 3.887 -6.360 2.675 1.00 89.19 84 ALA A O 1
ATOM 644 N N . VAL A 1 85 ? 4.937 -8.108 1.731 1.00 93.88 85 VAL A N 1
ATOM 645 C CA . VAL A 1 85 ? 3.735 -8.942 1.561 1.00 93.88 85 VAL A CA 1
ATOM 646 C C . VAL A 1 85 ? 3.101 -9.310 2.904 1.00 93.88 85 VAL A C 1
ATOM 648 O O . VAL A 1 85 ? 1.875 -9.240 3.049 1.00 93.88 85 VAL A O 1
ATOM 651 N N . PHE A 1 86 ? 3.906 -9.658 3.911 1.00 94.88 86 PHE A N 1
ATOM 652 C CA . PHE A 1 86 ? 3.423 -9.923 5.266 1.00 94.88 86 PHE A CA 1
ATOM 653 C C . PHE A 1 86 ? 2.743 -8.684 5.851 1.00 94.88 86 PHE A C 1
ATOM 655 O O . PHE A 1 86 ? 1.619 -8.761 6.339 1.00 94.88 86 PHE A O 1
ATOM 662 N N . SER A 1 87 ? 3.377 -7.519 5.733 1.00 92.62 87 SER A N 1
ATOM 663 C CA . SER A 1 87 ? 2.829 -6.253 6.221 1.00 92.62 87 SER A CA 1
ATOM 664 C C . SER A 1 87 ? 1.525 -5.892 5.506 1.00 92.62 87 SER A C 1
ATOM 666 O O . SER A 1 87 ? 0.545 -5.554 6.161 1.00 92.62 87 SER A O 1
ATOM 668 N N . ALA A 1 88 ? 1.457 -6.030 4.181 1.00 92.81 88 ALA A N 1
ATOM 669 C CA . ALA A 1 88 ? 0.257 -5.713 3.406 1.00 92.81 88 ALA A CA 1
ATOM 670 C C . ALA A 1 88 ? -0.937 -6.622 3.736 1.00 92.81 88 ALA A C 1
ATOM 672 O O . ALA A 1 88 ? -2.071 -6.149 3.821 1.00 92.81 88 ALA A O 1
ATOM 673 N N . SER A 1 89 ? -0.685 -7.919 3.931 1.00 93.94 89 SER A N 1
ATOM 674 C CA . SER A 1 89 ? -1.731 -8.909 4.200 1.00 93.94 89 SER A CA 1
ATOM 675 C C . SER A 1 89 ? -2.071 -8.996 5.692 1.00 93.94 89 SER A C 1
ATOM 677 O O . SER A 1 89 ? -3.206 -8.746 6.093 1.00 93.94 89 SER A O 1
ATOM 679 N N . VAL A 1 90 ? -1.098 -9.298 6.548 1.00 95.12 90 VAL A N 1
ATOM 680 C CA . VAL A 1 90 ? -1.281 -9.513 7.993 1.00 95.12 90 VAL A CA 1
ATOM 681 C C . VAL A 1 90 ? -1.355 -8.190 8.759 1.00 95.12 90 VAL A C 1
ATOM 683 O O . VAL A 1 90 ? -2.141 -8.055 9.703 1.00 95.12 90 VAL A O 1
ATOM 686 N N . GLY A 1 91 ? -0.584 -7.187 8.335 1.00 92.44 91 GLY A N 1
ATOM 687 C CA . GLY A 1 91 ? -0.467 -5.906 9.033 1.00 92.44 91 GLY A CA 1
ATOM 688 C C . GLY A 1 91 ? -1.783 -5.141 9.145 1.00 92.44 91 GLY A C 1
ATOM 689 O O . GLY A 1 91 ? -2.003 -4.503 10.167 1.00 92.44 91 GLY A O 1
ATOM 690 N N . ALA A 1 92 ? -2.710 -5.275 8.188 1.00 90.25 92 ALA A N 1
ATOM 691 C CA . ALA A 1 92 ? -4.045 -4.674 8.292 1.00 90.25 92 ALA A CA 1
ATOM 692 C C . ALA A 1 92 ? -4.809 -5.138 9.552 1.00 90.25 92 ALA A C 1
ATOM 694 O O . ALA A 1 92 ? -5.493 -4.340 10.189 1.00 90.25 92 ALA A O 1
ATOM 695 N N . GLY A 1 93 ? -4.657 -6.410 9.940 1.00 91.75 93 GLY A N 1
ATOM 696 C CA . GLY A 1 93 ? -5.241 -6.967 11.164 1.00 91.75 93 GLY A CA 1
ATOM 697 C C . GLY A 1 93 ? -4.479 -6.560 12.422 1.00 91.75 93 GLY A C 1
ATOM 698 O O . GLY A 1 93 ? -5.087 -6.122 13.397 1.00 91.75 93 GLY A O 1
ATOM 699 N N . LEU A 1 94 ? -3.145 -6.658 12.394 1.00 93.19 94 LEU A N 1
ATOM 700 C CA . LEU A 1 94 ? -2.295 -6.286 13.533 1.00 93.19 94 LEU A CA 1
ATOM 701 C C . LEU A 1 94 ? -2.397 -4.798 13.877 1.00 93.19 94 LEU A C 1
ATOM 703 O O . LEU A 1 94 ? -2.364 -4.431 15.048 1.00 93.19 94 LEU A O 1
ATOM 707 N N . PHE A 1 95 ? -2.572 -3.937 12.877 1.00 93.00 95 PHE A N 1
ATOM 708 C CA . PHE A 1 95 ? -2.673 -2.497 13.079 1.00 93.00 95 PHE A CA 1
ATOM 709 C C . PHE A 1 95 ? -3.899 -2.107 13.917 1.00 93.00 95 PHE A C 1
ATOM 711 O O . PHE A 1 95 ? -3.856 -1.138 14.671 1.00 93.00 95 PHE A O 1
ATOM 718 N N . LEU A 1 96 ? -4.969 -2.908 13.889 1.00 94.25 96 LEU A N 1
ATOM 719 C CA . LEU A 1 96 ? -6.159 -2.677 14.714 1.00 94.25 96 LEU A CA 1
ATOM 720 C C . LEU A 1 96 ? -5.962 -2.988 16.200 1.00 94.25 96 LEU A C 1
ATOM 722 O O . LEU A 1 96 ? -6.810 -2.613 17.013 1.00 94.25 96 LEU A O 1
ATOM 726 N N . LEU A 1 97 ? -4.837 -3.597 16.589 1.00 92.50 97 LEU A N 1
ATOM 727 C CA . LEU A 1 97 ? -4.453 -3.742 17.997 1.00 92.50 97 LEU A CA 1
ATOM 728 C C . LEU A 1 97 ? -4.177 -2.388 18.674 1.00 92.50 97 LEU A C 1
ATOM 730 O O . LEU A 1 97 ? -4.054 -2.326 19.897 1.00 92.50 97 LEU A O 1
ATOM 734 N N . ILE A 1 98 ? -4.152 -1.291 17.910 1.00 93.69 98 ILE A N 1
ATOM 735 C CA . ILE A 1 98 ? -4.112 0.069 18.445 1.00 93.69 98 ILE A CA 1
ATOM 736 C C . ILE A 1 98 ? -5.428 0.483 19.124 1.00 93.69 98 ILE A C 1
ATOM 738 O O . ILE A 1 98 ? -5.403 1.310 20.028 1.00 93.69 98 ILE A O 1
ATOM 742 N N . HIS A 1 99 ? -6.579 -0.104 18.768 1.00 94.00 99 HIS A N 1
ATOM 743 C CA . HIS A 1 99 ? -7.867 0.249 19.382 1.00 94.00 99 HIS A CA 1
ATOM 744 C C . HIS A 1 99 ? -7.898 0.056 20.911 1.00 94.00 99 HIS A C 1
ATOM 746 O O . HIS A 1 99 ? -8.287 0.997 21.607 1.00 94.00 99 HIS A O 1
ATOM 752 N N . PRO A 1 100 ? -7.458 -1.093 21.469 1.00 93.94 100 PRO A N 1
ATOM 753 C CA . PRO A 1 100 ? -7.276 -1.248 22.912 1.00 93.94 100 PRO A CA 1
ATOM 754 C C . PRO A 1 100 ? -6.410 -0.155 23.548 1.00 93.94 100 PRO A C 1
ATOM 756 O O . PRO A 1 100 ? -6.738 0.326 24.632 1.00 93.94 100 PRO A O 1
ATOM 759 N N . LEU A 1 101 ? -5.327 0.252 22.876 1.00 93.44 101 LEU A N 1
ATOM 760 C CA . LEU A 1 101 ? -4.424 1.297 23.366 1.00 93.44 101 LEU A CA 1
ATOM 761 C C . LEU A 1 101 ? -5.118 2.661 23.381 1.00 93.44 101 LEU A C 1
ATOM 763 O O . LEU A 1 101 ? -5.056 3.353 24.391 1.00 93.44 101 LEU A O 1
ATOM 767 N N . LEU A 1 102 ? -5.840 3.010 22.312 1.00 92.25 102 LEU A N 1
ATOM 768 C CA . LEU A 1 102 ? -6.603 4.257 22.219 1.00 92.25 102 LEU A CA 1
ATOM 769 C C . LEU A 1 102 ? -7.690 4.339 23.296 1.00 92.25 102 LEU A C 1
ATOM 771 O O . LEU A 1 102 ? -7.834 5.366 23.946 1.00 92.25 102 LEU A O 1
ATOM 775 N N . VAL A 1 103 ? -8.441 3.260 23.532 1.00 92.94 103 VAL A N 1
ATOM 776 C CA . VAL A 1 103 ? -9.493 3.260 24.563 1.00 92.94 103 VAL A CA 1
ATOM 777 C C . VAL A 1 103 ? -8.902 3.340 25.970 1.00 92.94 103 VAL A C 1
ATOM 779 O O . VAL A 1 103 ? -9.420 4.076 26.811 1.00 92.94 103 VAL A O 1
ATOM 782 N N . ARG A 1 104 ? -7.799 2.628 26.230 1.00 91.44 104 ARG A N 1
ATOM 783 C CA . ARG A 1 104 ? -7.073 2.724 27.503 1.00 91.44 104 ARG A CA 1
ATOM 784 C C . ARG A 1 104 ? -6.512 4.127 27.727 1.00 91.44 104 ARG A C 1
ATOM 786 O O . ARG A 1 104 ? -6.529 4.615 28.852 1.00 91.44 104 ARG A O 1
ATOM 793 N N . ASP A 1 105 ? -6.053 4.782 26.670 1.00 91.56 105 ASP A N 1
ATOM 794 C CA . ASP A 1 105 ? -5.587 6.158 26.747 1.00 91.56 105 ASP A CA 1
ATOM 795 C C . ASP A 1 105 ? -6.715 7.128 27.146 1.00 91.56 105 ASP A C 1
ATOM 797 O O . ASP A 1 105 ? -6.553 7.914 28.079 1.00 91.56 105 ASP A O 1
ATOM 801 N N . ILE A 1 106 ? -7.900 7.009 26.533 1.00 90.50 106 ILE A N 1
ATOM 802 C CA . ILE A 1 106 ? -9.084 7.807 26.912 1.00 90.50 106 ILE A CA 1
ATOM 803 C C . ILE A 1 106 ? -9.454 7.576 28.389 1.00 90.50 106 ILE A C 1
ATOM 805 O O . ILE A 1 106 ? -9.814 8.516 29.097 1.00 90.50 106 ILE A O 1
ATOM 809 N N . GLU A 1 107 ? -9.336 6.341 28.883 1.00 90.44 107 GLU A N 1
ATOM 810 C CA . GLU A 1 107 ? -9.562 6.008 30.295 1.00 90.44 107 GLU A CA 1
ATOM 811 C C . GLU A 1 107 ? -8.555 6.709 31.225 1.00 90.44 107 GLU A C 1
ATOM 813 O O . GLU A 1 107 ? -8.957 7.305 32.227 1.00 90.44 107 GLU A O 1
ATOM 818 N N . MET A 1 108 ? -7.265 6.718 30.871 1.00 88.81 108 MET A N 1
ATOM 819 C CA . MET A 1 108 ? -6.200 7.347 31.667 1.00 88.81 108 MET A CA 1
ATOM 820 C C . MET A 1 108 ? -6.335 8.872 31.772 1.00 88.81 108 MET A C 1
ATOM 822 O O . MET A 1 108 ? -5.987 9.457 32.802 1.00 88.81 108 MET A O 1
ATOM 826 N N . ARG A 1 109 ? -6.891 9.532 30.751 1.00 88.31 109 ARG A N 1
ATOM 827 C CA . ARG A 1 109 ? -7.106 10.993 30.729 1.00 88.31 109 ARG A CA 1
ATOM 828 C C . ARG A 1 109 ? -8.018 11.499 31.851 1.00 88.31 109 ARG A C 1
ATOM 830 O O . ARG A 1 109 ? -7.893 12.647 32.281 1.00 88.31 109 ARG A O 1
ATOM 837 N N . LYS A 1 110 ? -8.881 10.646 32.409 1.00 82.06 110 LYS A N 1
ATOM 838 C CA . LYS A 1 110 ? -9.705 11.010 33.574 1.00 82.06 110 LYS A CA 1
ATOM 839 C C . LYS A 1 110 ? -8.864 11.335 34.818 1.00 82.06 110 LYS A C 1
ATOM 841 O O . LYS A 1 110 ? -9.306 12.117 35.654 1.00 82.06 110 LYS A O 1
ATOM 846 N N . GLY A 1 111 ? -7.662 10.761 34.936 1.00 83.19 111 GLY A N 1
ATOM 847 C CA . GLY A 1 111 ? -6.822 10.857 36.134 1.00 83.19 111 GLY A CA 1
ATOM 848 C C . GLY A 1 111 ? -5.820 12.018 36.165 1.00 83.19 111 GLY A C 1
ATOM 849 O O . GLY A 1 111 ? -5.299 12.320 37.234 1.00 83.19 111 GLY A O 1
ATOM 850 N N . SER A 1 112 ? -5.530 12.685 35.039 1.00 87.00 112 SER A N 1
ATOM 851 C CA . SER A 1 112 ? -4.501 13.739 34.979 1.00 87.00 112 SER A CA 1
ATOM 852 C C . SER A 1 112 ? -4.911 14.914 34.094 1.00 87.00 112 SER A C 1
ATOM 854 O O . SER A 1 112 ? -5.023 14.788 32.876 1.00 87.00 112 SER A O 1
ATOM 856 N N . LYS A 1 113 ? -5.079 16.097 34.702 1.00 86.44 113 LYS A N 1
ATOM 857 C CA . LYS A 1 113 ? -5.475 17.324 33.985 1.00 86.44 113 LYS A CA 1
ATOM 858 C C . LYS A 1 113 ? -4.414 17.794 32.986 1.00 86.44 113 LYS A C 1
ATOM 860 O O . LYS A 1 113 ? -4.764 18.200 31.882 1.00 86.44 113 LYS A O 1
ATOM 865 N N . VAL A 1 114 ? -3.133 17.722 33.361 1.00 88.88 114 VAL A N 1
ATOM 866 C CA . VAL A 1 114 ? -2.013 18.179 32.517 1.00 88.88 114 VAL A CA 1
ATOM 867 C C . VAL A 1 114 ? -1.879 17.295 31.282 1.00 88.88 114 VAL A C 1
ATOM 869 O O . VAL A 1 114 ? -1.822 17.805 30.165 1.00 88.88 114 VAL A O 1
ATOM 872 N N . TYR A 1 115 ? -1.902 15.973 31.474 1.00 89.81 115 TYR A N 1
ATOM 873 C CA . TYR A 1 115 ? -1.839 15.020 30.368 1.00 89.81 115 TYR A CA 1
ATOM 874 C C . TYR A 1 115 ? -2.993 15.229 29.383 1.00 89.81 115 TYR A C 1
ATOM 876 O O . TYR A 1 115 ? -2.781 15.355 28.178 1.00 89.81 115 TYR A O 1
ATOM 884 N N . THR A 1 116 ? -4.209 15.355 29.911 1.00 90.69 116 THR A N 1
ATOM 885 C CA . THR A 1 116 ? -5.414 15.588 29.116 1.00 90.69 116 THR A CA 1
ATOM 886 C C . THR A 1 116 ? -5.340 16.886 28.326 1.00 90.69 116 THR A C 1
ATOM 888 O O . THR A 1 116 ? -5.678 16.893 27.147 1.00 90.69 116 THR A O 1
ATOM 891 N N . PHE A 1 117 ? -4.847 17.973 28.924 1.00 90.44 117 PHE A N 1
ATOM 892 C CA . PHE A 1 117 ? -4.678 19.241 28.217 1.00 90.44 117 PHE A CA 1
ATOM 893 C C . PHE A 1 117 ? -3.707 19.125 27.032 1.00 90.44 117 PHE A C 1
ATOM 895 O O . PHE A 1 117 ? -4.036 19.560 25.924 1.00 90.44 117 PHE A O 1
ATOM 902 N N . ILE A 1 118 ? -2.540 18.507 27.242 1.00 90.75 118 ILE A N 1
ATOM 903 C CA . ILE A 1 118 ? -1.528 18.312 26.192 1.00 90.75 118 ILE A CA 1
ATOM 904 C C . ILE A 1 118 ? -2.085 17.420 25.078 1.00 90.75 118 ILE A C 1
ATOM 906 O O . ILE A 1 118 ? -2.023 17.783 23.904 1.00 90.75 118 ILE A O 1
ATOM 910 N N . SER A 1 119 ? -2.687 16.289 25.445 1.00 91.12 119 SER A N 1
ATOM 911 C CA . SER A 1 119 ? -3.219 15.318 24.492 1.00 91.12 119 SER A CA 1
ATOM 912 C C . SER A 1 119 ? -4.364 15.892 23.647 1.00 91.12 119 SER A C 1
ATOM 914 O O . SER A 1 119 ? -4.334 15.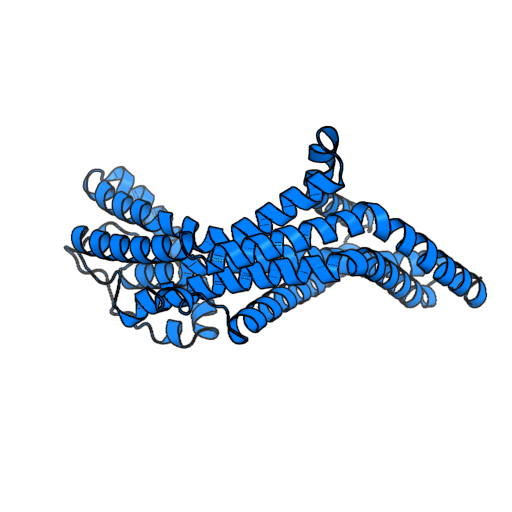812 22.419 1.00 91.12 119 SER A O 1
ATOM 916 N N . ILE A 1 120 ? -5.322 16.593 24.270 1.00 91.31 120 ILE A N 1
ATOM 917 C CA . ILE A 1 120 ? -6.408 17.281 23.553 1.00 91.31 120 ILE A CA 1
ATOM 918 C C . ILE A 1 120 ? -5.850 18.332 22.590 1.00 91.31 120 ILE A C 1
ATOM 920 O O . ILE A 1 120 ? -6.364 18.479 21.480 1.00 91.31 120 ILE A O 1
ATOM 924 N N . SER A 1 121 ? -4.825 19.079 23.002 1.00 91.12 121 SER A N 1
ATOM 925 C CA . SER A 1 121 ? -4.207 20.108 22.159 1.00 91.12 121 SER A CA 1
ATOM 926 C C . SER A 1 121 ? -3.548 19.490 20.926 1.00 91.12 121 SER A C 1
ATOM 928 O O . SER A 1 121 ? -3.771 19.962 19.811 1.00 91.12 121 SER A O 1
ATOM 930 N N . PHE A 1 122 ? -2.816 18.390 21.108 1.00 91.38 122 PHE A N 1
ATOM 931 C CA . PHE A 1 122 ? -2.215 17.633 20.013 1.00 91.38 122 PHE A CA 1
ATOM 932 C C . PHE A 1 122 ? -3.269 17.053 19.058 1.00 91.38 122 PHE A C 1
ATOM 934 O O . PHE A 1 122 ? -3.168 17.202 17.844 1.00 91.38 122 PHE A O 1
ATOM 941 N N . GLU A 1 123 ? -4.344 16.466 19.580 1.00 92.06 123 GLU A N 1
ATOM 942 C CA . GLU A 1 123 ? -5.433 15.946 18.749 1.00 92.06 123 GLU A CA 1
ATOM 943 C C . GLU A 1 123 ? -6.128 17.052 17.952 1.00 92.06 123 GLU A C 1
ATOM 945 O O . GLU A 1 123 ? -6.397 16.881 16.764 1.00 92.06 123 GLU A O 1
ATOM 950 N N . ARG A 1 124 ? -6.376 18.216 18.568 1.00 89.88 124 ARG A N 1
ATOM 951 C CA . ARG A 1 124 ? -6.946 19.382 17.874 1.00 89.88 124 ARG A CA 1
ATOM 952 C C . ARG A 1 124 ? -6.033 19.893 16.763 1.00 89.88 124 ARG A C 1
ATOM 954 O O . ARG A 1 124 ? -6.553 20.293 15.725 1.00 89.88 124 ARG A O 1
ATOM 961 N N . LEU A 1 125 ? -4.714 19.841 16.951 1.00 93.00 125 LEU A N 1
ATOM 962 C CA . LEU A 1 125 ? -3.736 20.168 15.910 1.00 93.00 125 LEU A CA 1
ATOM 963 C C . LEU A 1 125 ? -3.857 19.218 14.706 1.00 93.00 125 LEU A C 1
ATOM 965 O O . LEU A 1 125 ? -3.751 19.659 13.566 1.00 93.00 125 LEU A O 1
ATOM 969 N N . LEU A 1 126 ? -4.120 17.928 14.944 1.00 91.31 126 LEU A N 1
ATOM 970 C CA . LEU A 1 126 ? -4.265 16.914 13.891 1.00 91.31 126 LEU A CA 1
ATOM 971 C C . LEU A 1 126 ? -5.658 16.885 13.237 1.00 91.31 126 LEU A C 1
ATOM 973 O O . LEU A 1 126 ? -5.823 16.327 12.149 1.00 91.31 126 LEU A O 1
ATOM 977 N N . MET A 1 127 ? -6.673 17.495 13.853 1.00 90.00 127 MET A N 1
ATOM 978 C CA . MET A 1 127 ? -8.048 17.473 13.340 1.00 90.00 127 MET A CA 1
ATOM 979 C C . MET A 1 127 ? -8.233 18.052 11.927 1.00 90.00 127 MET A C 1
ATOM 981 O O . MET A 1 127 ? -9.009 17.463 11.171 1.00 90.00 127 MET A O 1
ATOM 985 N N . PRO A 1 128 ? -7.575 19.154 11.517 1.00 92.00 128 PRO A N 1
ATOM 986 C CA . PRO A 1 128 ? -7.645 19.640 10.139 1.00 92.00 128 PRO A CA 1
ATOM 987 C C . PRO A 1 128 ? -7.198 18.584 9.123 1.00 92.00 128 PRO A C 1
ATOM 989 O O . PRO A 1 128 ? -7.888 18.365 8.126 1.00 92.00 128 PRO A O 1
ATOM 992 N N . LEU A 1 129 ? -6.104 17.873 9.416 1.00 90.19 129 LEU A N 1
ATOM 993 C CA . LEU A 1 129 ? -5.609 16.784 8.577 1.00 90.19 129 LEU A CA 1
ATOM 994 C C . LEU A 1 129 ? -6.605 15.618 8.544 1.00 90.19 129 LEU A C 1
ATOM 996 O O . LEU A 1 129 ? -6.952 15.141 7.466 1.00 90.19 129 LEU A O 1
ATOM 1000 N N . ASN A 1 130 ? -7.135 15.206 9.699 1.00 89.88 130 ASN A N 1
ATOM 1001 C CA . ASN A 1 130 ? -8.158 14.159 9.767 1.00 89.88 130 ASN A CA 1
ATOM 1002 C C . ASN A 1 130 ? -9.404 14.525 8.940 1.00 89.88 130 ASN A C 1
ATOM 1004 O O . ASN A 1 130 ? -9.899 13.715 8.165 1.00 89.88 130 ASN A O 1
ATOM 1008 N N . ARG A 1 131 ? -9.892 15.767 9.034 1.00 89.75 131 ARG A N 1
ATOM 1009 C CA . ARG A 1 131 ? -11.045 16.243 8.251 1.00 89.75 131 ARG A CA 1
ATOM 1010 C C . ARG A 1 131 ? -10.766 16.260 6.750 1.00 89.75 131 ARG A C 1
ATOM 1012 O O . ARG A 1 131 ? -11.661 15.931 5.973 1.00 89.75 131 ARG A O 1
ATOM 1019 N N . LEU A 1 132 ? -9.548 16.615 6.338 1.00 91.50 132 LEU A N 1
ATOM 1020 C CA . LEU A 1 132 ? -9.133 16.522 4.940 1.00 91.50 132 LEU A CA 1
ATOM 1021 C C . LEU A 1 132 ? -9.179 15.068 4.457 1.00 91.50 132 LEU A C 1
ATOM 1023 O O . LEU A 1 132 ? -9.781 14.797 3.421 1.00 91.50 132 LEU A O 1
ATOM 1027 N N . LEU A 1 133 ? -8.620 14.134 5.233 1.00 90.44 133 LEU A N 1
ATOM 1028 C CA . LEU A 1 133 ? -8.665 12.703 4.923 1.00 90.44 133 LEU A CA 1
ATOM 1029 C C . LEU A 1 133 ? -10.106 12.194 4.827 1.00 90.44 133 LEU A C 1
ATOM 1031 O O . LEU A 1 133 ? -10.458 11.564 3.834 1.00 90.44 133 LEU A O 1
ATOM 1035 N N . GLN A 1 134 ? -10.967 12.541 5.788 1.00 91.88 134 GLN A N 1
ATOM 1036 C CA . GLN A 1 134 ? -12.392 12.204 5.747 1.00 91.88 134 GLN A CA 1
ATOM 1037 C C . GLN A 1 134 ? -13.061 12.721 4.465 1.00 91.88 134 GLN A C 1
ATOM 1039 O O . GLN A 1 134 ? -13.825 11.991 3.844 1.00 91.88 134 GLN A O 1
ATOM 1044 N N . LYS A 1 135 ? -12.757 13.951 4.033 1.00 91.38 135 LYS A N 1
ATOM 1045 C CA . LYS A 1 135 ? -13.311 14.533 2.800 1.00 91.38 135 LYS A CA 1
ATOM 1046 C C . LYS A 1 135 ? -12.818 13.814 1.541 1.00 91.38 135 LYS A C 1
ATOM 1048 O O . LYS A 1 135 ? -13.578 13.619 0.596 1.00 91.38 135 LYS A O 1
ATOM 1053 N N . VAL A 1 136 ? -11.547 13.415 1.514 1.00 89.12 136 VAL A N 1
ATOM 1054 C CA . VAL A 1 136 ? -10.990 12.630 0.404 1.00 89.12 136 VAL A CA 1
ATOM 1055 C C . VAL A 1 136 ? -11.655 11.256 0.346 1.00 89.12 136 VAL A C 1
ATOM 1057 O O . VAL A 1 136 ? -12.079 10.830 -0.727 1.00 89.12 136 VAL A O 1
ATOM 1060 N N . VAL A 1 137 ? -11.802 10.581 1.486 1.00 89.69 137 VAL A N 1
ATOM 1061 C CA . VAL A 1 137 ? -12.430 9.256 1.550 1.00 89.69 137 VAL A CA 1
ATOM 1062 C C . VAL A 1 137 ? -13.913 9.331 1.198 1.00 89.69 137 VAL A C 1
ATOM 1064 O O . VAL A 1 137 ? -14.361 8.539 0.376 1.00 89.69 137 VAL A O 1
ATOM 1067 N N . SER A 1 138 ? -14.661 10.317 1.700 1.00 89.94 138 SER A N 1
ATOM 1068 C CA . SER A 1 138 ? -16.086 10.474 1.373 1.00 89.94 138 SER A CA 1
ATOM 1069 C C . SER A 1 138 ? -16.341 10.741 -0.110 1.00 89.94 138 SER A C 1
ATOM 1071 O O . SER A 1 138 ? -17.379 10.351 -0.632 1.00 89.94 138 SER A O 1
ATOM 1073 N N . SER A 1 139 ? -15.384 11.345 -0.821 1.00 88.62 139 SER A N 1
ATOM 1074 C CA . SER A 1 139 ? -15.483 11.521 -2.275 1.00 88.62 139 SER A CA 1
ATOM 1075 C C . SER A 1 139 ? -15.320 10.216 -3.068 1.00 88.62 139 SER A C 1
ATOM 1077 O O . SER A 1 139 ? -15.678 10.165 -4.243 1.00 88.62 139 SER A O 1
ATOM 1079 N N . ARG A 1 140 ? -14.760 9.165 -2.451 1.00 84.50 140 ARG A N 1
ATOM 1080 C CA . ARG A 1 140 ? -14.411 7.895 -3.111 1.00 84.50 140 ARG A CA 1
ATOM 1081 C C . ARG A 1 140 ? -15.147 6.670 -2.568 1.00 84.50 140 ARG A C 1
ATOM 1083 O O . ARG A 1 140 ? -15.186 5.657 -3.261 1.00 84.50 140 ARG A O 1
ATOM 1090 N N . ASP A 1 141 ? -15.698 6.748 -1.363 1.00 87.88 141 ASP A N 1
ATOM 1091 C CA . ASP A 1 141 ? -16.406 5.663 -0.683 1.00 87.88 141 ASP A CA 1
ATOM 1092 C C . ASP A 1 141 ? -17.816 6.142 -0.269 1.00 87.88 141 ASP A C 1
ATOM 1094 O O . ASP A 1 141 ? -17.953 6.875 0.717 1.00 87.88 141 ASP A O 1
ATOM 1098 N N . PRO A 1 142 ? -18.868 5.760 -1.024 1.00 87.38 142 PRO A N 1
ATOM 1099 C CA . PRO A 1 142 ? -20.251 6.118 -0.709 1.00 87.38 142 PRO A CA 1
ATOM 1100 C C . PRO A 1 142 ? -20.724 5.598 0.652 1.00 87.38 142 PRO A C 1
ATOM 1102 O O . PRO A 1 142 ? -21.500 6.277 1.324 1.00 87.38 142 PRO A O 1
ATOM 1105 N N . ASP A 1 143 ? -20.236 4.429 1.080 1.00 88.75 143 ASP A N 1
ATOM 1106 C CA . ASP A 1 143 ? -20.602 3.829 2.364 1.00 88.75 143 ASP A CA 1
ATOM 1107 C C . ASP A 1 143 ? -20.059 4.702 3.502 1.00 88.75 143 ASP A C 1
ATOM 1109 O O . ASP A 1 143 ? -20.792 5.077 4.420 1.00 88.75 143 ASP A O 1
ATOM 1113 N N . PHE A 1 144 ? -18.812 5.162 3.378 1.00 89.44 144 PHE A N 1
ATOM 1114 C CA . PHE A 1 144 ? -18.237 6.141 4.301 1.00 89.44 144 PHE A CA 1
ATOM 1115 C C . PHE A 1 144 ? -18.979 7.484 4.284 1.00 89.44 144 PHE A C 1
ATOM 1117 O O . PHE A 1 144 ? -19.224 8.069 5.338 1.00 89.44 144 PHE A O 1
ATOM 1124 N N . ALA A 1 145 ? -19.363 7.981 3.104 1.00 87.62 145 ALA A N 1
ATOM 1125 C CA . ALA A 1 145 ? -20.105 9.236 2.973 1.00 87.62 145 ALA A CA 1
ATOM 1126 C C . ALA A 1 145 ? -21.493 9.179 3.637 1.00 87.62 145 ALA A C 1
ATOM 1128 O O . ALA A 1 145 ? -21.990 10.202 4.106 1.00 87.62 145 ALA A O 1
ATOM 1129 N N . SER A 1 146 ? -22.095 7.988 3.718 1.00 86.38 146 SER A N 1
ATOM 1130 C CA . SER A 1 146 ? -23.377 7.765 4.391 1.00 86.38 146 SER A CA 1
ATOM 1131 C C . SER A 1 146 ? -23.295 7.825 5.923 1.00 86.38 146 SER A C 1
ATOM 1133 O O . SER A 1 146 ? -24.327 7.894 6.596 1.00 86.38 146 SER A O 1
ATOM 1135 N N . MET A 1 147 ? -22.090 7.824 6.506 1.00 84.88 147 MET A N 1
ATOM 1136 C CA . MET A 1 147 ? -21.905 7.946 7.951 1.00 84.88 147 MET A CA 1
ATOM 1137 C C . MET A 1 147 ? -22.237 9.377 8.396 1.00 84.88 147 MET A C 1
ATOM 1139 O O . MET A 1 147 ? -21.443 10.304 8.245 1.00 84.88 147 MET A O 1
ATOM 1143 N N . HIS A 1 148 ? -23.438 9.557 8.947 1.00 68.50 148 HIS A N 1
ATOM 1144 C CA . HIS A 1 148 ? -23.919 10.856 9.407 1.00 68.50 148 HIS A CA 1
ATOM 1145 C C . HIS A 1 148 ? -23.144 11.321 10.645 1.00 68.50 148 HIS A C 1
ATOM 1147 O O . HIS A 1 148 ? -22.941 10.547 11.582 1.00 68.50 148 HIS A O 1
ATOM 1153 N N . LYS A 1 149 ? -22.766 12.605 10.670 1.00 76.31 149 LYS A N 1
ATOM 1154 C CA . LYS A 1 149 ? -22.299 13.269 11.891 1.00 76.31 149 LYS A CA 1
ATOM 1155 C C . LYS A 1 149 ? -23.521 13.668 12.713 1.00 76.31 149 LYS A C 1
ATOM 1157 O O . LYS A 1 149 ? -24.343 14.450 12.248 1.00 76.31 149 LYS A O 1
ATOM 1162 N N . THR A 1 150 ? -23.637 13.118 13.912 1.00 63.59 150 THR A N 1
ATOM 1163 C CA . THR A 1 150 ? -24.751 13.347 14.839 1.00 63.59 150 THR A CA 1
ATOM 1164 C C . THR A 1 150 ? -24.640 14.653 15.629 1.00 63.59 150 THR A C 1
ATOM 1166 O O . THR A 1 150 ? -25.615 15.059 16.249 1.00 63.59 150 THR A O 1
ATOM 1169 N N . GLY A 1 151 ? -23.524 15.382 15.538 1.00 60.69 151 GLY A N 1
ATOM 1170 C CA . GLY A 1 151 ? -23.370 16.687 16.194 1.00 60.69 151 GLY A CA 1
ATOM 1171 C C . GLY A 1 151 ? -22.635 16.615 17.538 1.00 60.69 151 GLY A C 1
ATOM 1172 O O . GLY A 1 151 ? -22.064 15.588 17.879 1.00 60.69 151 GLY A O 1
ATOM 1173 N N . GLN A 1 152 ? -22.524 17.763 18.216 1.00 56.34 152 GLN A N 1
ATOM 1174 C CA . GLN A 1 152 ? -21.444 18.125 19.152 1.00 56.34 152 GLN A CA 1
ATOM 1175 C C . GLN A 1 152 ? -21.252 17.238 20.396 1.00 56.34 152 GLN A C 1
ATOM 1177 O O . GLN A 1 152 ? -22.142 16.532 20.847 1.00 56.34 152 GLN A O 1
ATOM 1182 N N . LYS A 1 153 ? -20.039 17.362 20.965 1.00 57.06 153 LYS A N 1
ATOM 1183 C CA . LYS A 1 153 ? -19.627 16.872 22.286 1.00 57.06 153 LYS A CA 1
ATOM 1184 C C . LYS A 1 153 ? -20.714 17.128 23.330 1.00 57.06 153 LYS A C 1
ATOM 1186 O O . LYS A 1 153 ? -20.901 18.269 23.740 1.00 57.06 153 LYS A O 1
ATOM 1191 N N . GLU A 1 154 ? -21.370 16.072 23.782 1.00 61.72 154 GLU A N 1
ATOM 1192 C CA . GLU A 1 154 ? -22.247 16.155 24.942 1.00 61.72 154 GLU A CA 1
ATOM 1193 C C . GLU A 1 154 ? -21.385 16.196 26.210 1.00 61.72 154 GLU A C 1
ATOM 1195 O O . GLU A 1 154 ? -20.508 15.346 26.424 1.00 61.72 154 GLU A O 1
ATOM 1200 N N . GLU A 1 155 ? -21.591 17.231 27.026 1.00 65.31 155 GLU A N 1
ATOM 1201 C CA . GLU A 1 155 ? -21.006 17.314 28.363 1.00 65.31 155 GLU A CA 1
ATOM 1202 C C . GLU A 1 155 ? -21.434 16.094 29.190 1.00 65.31 155 GLU A C 1
ATOM 1204 O O . GLU A 1 155 ? -22.569 15.630 29.101 1.00 65.31 155 GLU A O 1
ATOM 1209 N N . GLY A 1 156 ? -20.507 15.533 29.972 1.00 76.50 156 GLY A N 1
ATOM 1210 C CA . GLY A 1 156 ? -20.757 14.313 30.749 1.00 76.50 156 GLY A CA 1
ATOM 1211 C C . GLY A 1 156 ? -20.424 13.003 30.024 1.00 76.50 156 GLY A C 1
ATOM 1212 O O . GLY A 1 156 ? -20.486 11.940 30.640 1.00 76.50 156 GLY A O 1
ATOM 1213 N N . THR A 1 157 ? -19.995 13.054 28.760 1.00 85.31 157 THR A N 1
ATOM 1214 C CA . THR A 1 157 ? -19.517 11.875 28.015 1.00 85.31 157 THR A CA 1
ATOM 1215 C C . THR A 1 157 ? -17.997 11.712 28.101 1.00 85.31 157 THR A C 1
ATOM 1217 O O . THR A 1 157 ? -17.259 12.653 28.400 1.00 85.31 157 THR A O 1
ATOM 1220 N N . ILE A 1 158 ? -17.473 10.523 27.780 1.00 87.50 158 ILE A N 1
ATOM 1221 C CA . ILE A 1 158 ? -16.014 10.292 27.686 1.00 87.50 158 ILE A CA 1
ATOM 1222 C C . ILE A 1 158 ? -15.324 11.168 26.625 1.00 87.50 158 ILE A C 1
ATOM 1224 O O . ILE A 1 158 ? -14.126 11.439 26.725 1.00 87.50 158 ILE A O 1
ATOM 1228 N N . TRP A 1 159 ? -16.074 11.653 25.633 1.00 89.38 159 TRP A N 1
ATOM 1229 C CA . TRP A 1 159 ? -15.561 12.444 24.513 1.00 89.38 159 TRP A CA 1
ATOM 1230 C C . TRP A 1 159 ? -15.152 13.863 24.920 1.00 89.38 159 TRP A C 1
ATOM 1232 O O . TRP A 1 159 ? -14.399 14.522 24.199 1.00 89.38 159 TRP A O 1
ATOM 1242 N N . GLN A 1 160 ? -15.561 14.324 26.107 1.00 87.19 160 GLN A N 1
ATOM 1243 C CA . GLN A 1 160 ? -15.076 15.583 26.677 1.00 87.19 160 GLN A CA 1
ATOM 1244 C C . GLN A 1 160 ? -13.557 15.567 26.925 1.00 87.19 160 GLN A C 1
ATOM 1246 O O . GLN A 1 160 ? -12.911 16.613 26.873 1.00 87.19 160 GLN A O 1
ATOM 1251 N N . TYR A 1 161 ? -12.973 14.377 27.110 1.00 87.31 161 TYR A N 1
ATOM 1252 C CA . TYR A 1 161 ? -11.534 14.172 27.306 1.00 87.31 161 TYR A CA 1
ATOM 1253 C C . TYR A 1 161 ? -10.750 13.997 25.989 1.00 87.31 161 TYR A C 1
ATOM 1255 O O . TYR A 1 161 ? -9.569 13.644 26.013 1.00 87.31 161 TYR A O 1
ATOM 1263 N N . CYS A 1 162 ? -11.384 14.244 24.838 1.00 88.62 162 CYS A N 1
ATOM 1264 C CA . CYS A 1 162 ? -10.786 14.090 23.510 1.00 88.62 162 CYS A CA 1
ATOM 1265 C C . CYS A 1 162 ? -10.802 15.412 22.720 1.00 88.62 162 CYS A C 1
ATOM 1267 O O . CYS A 1 162 ? -11.681 16.265 22.874 1.00 88.62 162 CYS A O 1
ATOM 1269 N N . GLY A 1 163 ? -9.831 15.603 21.828 1.00 86.75 163 GLY A N 1
ATOM 1270 C CA . GLY A 1 163 ? -9.796 16.685 20.839 1.00 86.75 163 GLY A CA 1
ATOM 1271 C C . GLY A 1 163 ? -10.810 16.510 19.705 1.00 86.75 163 GLY A C 1
ATOM 1272 O O . GLY A 1 163 ? -11.122 17.481 19.018 1.00 86.75 163 GLY A O 1
ATOM 1273 N N . TYR A 1 164 ? -11.375 15.312 19.573 1.00 87.94 164 TYR A N 1
ATOM 1274 C CA . TYR A 1 164 ? -12.359 14.897 18.573 1.00 87.94 164 TYR A CA 1
ATOM 1275 C C . TYR A 1 164 ? -13.666 14.410 19.224 1.00 87.94 164 TYR A C 1
ATOM 1277 O O . TYR A 1 164 ? -13.730 14.235 20.441 1.00 87.94 164 TYR A O 1
ATOM 1285 N N . GLY A 1 165 ? -14.723 14.233 18.425 1.00 88.44 165 GLY A N 1
ATOM 1286 C CA . GLY A 1 165 ? -16.000 13.659 18.874 1.00 88.44 165 GLY A CA 1
ATOM 1287 C C . GLY A 1 165 ? -16.149 12.170 18.547 1.00 88.44 165 GLY A C 1
ATOM 1288 O O . GLY A 1 165 ? -15.321 11.597 17.834 1.00 88.44 165 GLY A O 1
ATOM 1289 N N . LYS A 1 166 ? -17.247 11.560 19.012 1.00 89.81 166 LYS A N 1
ATOM 1290 C CA . LYS A 1 166 ? -17.573 10.147 18.745 1.00 89.81 166 LYS A CA 1
ATOM 1291 C C . LYS A 1 166 ? -17.605 9.808 17.256 1.00 89.81 166 LYS A C 1
ATOM 1293 O O . LYS A 1 166 ? -17.006 8.825 16.829 1.00 89.81 166 LYS A O 1
ATOM 1298 N N . ASP A 1 167 ? -18.212 10.677 16.450 1.00 90.31 167 ASP A N 1
ATOM 1299 C CA . ASP A 1 167 ? -18.314 10.474 15.004 1.00 90.31 167 ASP A CA 1
ATOM 1300 C C . ASP A 1 167 ? -16.942 10.521 14.327 1.00 90.31 167 ASP A C 1
ATOM 1302 O O . ASP A 1 167 ? -16.648 9.701 13.461 1.00 90.31 167 ASP A O 1
ATOM 1306 N N . ASP A 1 168 ? -16.067 11.437 14.754 1.00 90.19 168 ASP A N 1
ATOM 1307 C CA . ASP A 1 168 ? -14.709 11.534 14.218 1.00 90.19 168 ASP A CA 1
ATOM 1308 C C . ASP A 1 168 ? -13.882 10.287 14.574 1.00 90.19 168 ASP A C 1
ATOM 1310 O O . ASP A 1 168 ? -13.135 9.794 13.726 1.00 90.19 168 ASP A O 1
ATOM 1314 N N . TYR A 1 169 ? -14.043 9.741 15.789 1.00 91.62 169 TYR A N 1
ATOM 1315 C CA . TYR A 1 169 ? -13.407 8.479 16.182 1.00 91.62 169 TYR A CA 1
ATOM 1316 C C . TYR A 1 169 ? -13.952 7.300 15.375 1.00 91.62 169 TYR A C 1
ATOM 1318 O O . TYR A 1 169 ? -13.183 6.475 14.887 1.00 91.62 169 TYR A O 1
ATOM 1326 N N . ARG A 1 170 ? -15.271 7.226 15.179 1.00 92.94 170 ARG A N 1
ATOM 1327 C CA . ARG A 1 170 ? -15.907 6.172 14.382 1.00 92.94 170 ARG A CA 1
ATOM 1328 C C . ARG A 1 170 ? -15.452 6.211 12.923 1.00 92.94 170 ARG A C 1
ATOM 1330 O O . ARG A 1 170 ? -15.151 5.167 12.348 1.00 92.94 170 ARG A O 1
ATOM 1337 N N . MET A 1 171 ? -15.359 7.401 12.331 1.00 92.88 171 MET A N 1
ATOM 1338 C CA . MET A 1 171 ? -14.824 7.590 10.980 1.00 92.88 171 MET A CA 1
ATOM 1339 C C . MET A 1 171 ? -13.341 7.209 10.908 1.00 92.88 171 MET A C 1
ATOM 1341 O O . MET A 1 171 ? -12.932 6.527 9.970 1.00 92.88 171 MET A O 1
ATOM 1345 N N . LEU A 1 172 ? -12.535 7.577 11.911 1.00 92.88 172 LEU A N 1
ATOM 1346 C CA . LEU A 1 172 ? -11.142 7.136 12.006 1.00 92.88 172 LEU A CA 1
ATOM 1347 C C . LEU A 1 172 ? -11.050 5.607 12.073 1.00 92.88 172 LEU A C 1
ATOM 1349 O O . LEU A 1 172 ? -10.291 5.015 11.312 1.00 92.88 172 LEU A O 1
ATOM 1353 N N . ALA A 1 173 ? -11.855 4.968 12.923 1.00 94.06 173 ALA A N 1
ATOM 1354 C CA . ALA A 1 173 ? -11.915 3.518 13.074 1.00 94.06 173 ALA A CA 1
ATOM 1355 C C . ALA A 1 173 ? -12.303 2.815 11.761 1.00 94.06 173 ALA A C 1
ATOM 1357 O O . ALA A 1 173 ? -11.740 1.772 11.434 1.00 94.06 173 ALA A O 1
ATOM 1358 N N . TYR A 1 174 ? -13.216 3.402 10.978 1.00 94.88 174 TYR A N 1
ATOM 1359 C CA . TYR A 1 174 ? -13.560 2.909 9.642 1.00 94.88 174 TYR A CA 1
ATOM 1360 C C . TYR A 1 174 ? -12.360 2.967 8.685 1.00 94.88 174 TYR A C 1
ATOM 1362 O O . TYR A 1 174 ? -12.147 2.035 7.914 1.00 94.88 174 TYR A O 1
ATOM 1370 N N . MET A 1 175 ? -11.571 4.044 8.707 1.00 94.19 175 MET A N 1
ATOM 1371 C CA . MET A 1 175 ? -10.426 4.220 7.801 1.00 94.19 175 MET A CA 1
ATOM 1372 C C . MET A 1 175 ? -9.197 3.401 8.219 1.00 94.19 175 MET A C 1
ATOM 1374 O O . MET A 1 175 ? -8.421 2.969 7.369 1.00 94.19 175 MET A O 1
ATOM 1378 N N . LEU A 1 176 ? -9.027 3.172 9.521 1.00 93.69 176 LEU A N 1
ATOM 1379 C CA . LEU A 1 176 ? -7.841 2.582 10.136 1.00 93.69 176 LEU A CA 1
ATOM 1380 C C . LEU A 1 176 ? -7.327 1.289 9.474 1.00 93.69 176 LEU A C 1
ATOM 1382 O O . LEU A 1 176 ? -6.132 1.228 9.175 1.00 93.69 176 LEU A O 1
ATOM 1386 N N . PRO A 1 177 ? -8.161 0.270 9.180 1.00 94.19 177 PRO A N 1
ATOM 1387 C CA . PRO A 1 177 ? -7.654 -0.970 8.596 1.00 94.19 177 PRO A CA 1
ATOM 1388 C C . PRO A 1 177 ? -7.176 -0.811 7.144 1.00 94.19 177 PRO A C 1
ATOM 1390 O O . PRO A 1 177 ? -6.436 -1.662 6.651 1.00 94.19 177 PRO A O 1
ATOM 1393 N N . TYR A 1 178 ? -7.556 0.269 6.449 1.00 93.56 178 TYR A N 1
ATOM 1394 C CA . TYR A 1 178 ? -7.078 0.556 5.095 1.00 93.56 178 TYR A CA 1
ATOM 1395 C C . TYR A 1 178 ? -5.680 1.164 5.056 1.00 93.56 178 TYR A C 1
ATOM 1397 O O . TYR A 1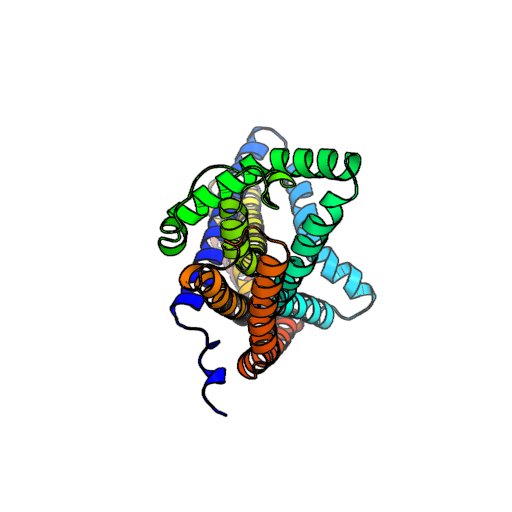 178 ? -5.048 1.118 4.003 1.00 93.56 178 TYR A O 1
ATOM 1405 N N . ILE A 1 179 ? -5.187 1.721 6.166 1.00 92.75 179 ILE A N 1
ATOM 1406 C CA . ILE A 1 179 ? -3.931 2.480 6.184 1.00 92.75 179 ILE A CA 1
ATOM 1407 C C . ILE A 1 179 ? -2.771 1.633 5.665 1.00 92.75 179 ILE A C 1
ATOM 1409 O O . ILE A 1 179 ? -2.061 2.063 4.762 1.00 92.75 179 ILE A O 1
ATOM 1413 N N . VAL A 1 180 ? -2.614 0.412 6.178 1.00 92.44 180 VAL A N 1
ATOM 1414 C CA . VAL A 1 180 ? -1.499 -0.466 5.801 1.00 92.44 180 VAL A CA 1
ATOM 1415 C C . VAL A 1 180 ? -1.536 -0.870 4.318 1.00 92.44 180 VAL A C 1
ATOM 1417 O O . VAL A 1 180 ? -0.548 -0.607 3.628 1.00 92.44 180 VAL A O 1
ATOM 1420 N N . PRO A 1 181 ? -2.628 -1.448 3.770 1.00 93.50 181 PRO A N 1
ATOM 1421 C CA . PRO A 1 181 ? -2.658 -1.814 2.354 1.00 93.50 181 PRO A CA 1
ATOM 1422 C C . PRO A 1 181 ? -2.557 -0.597 1.423 1.00 93.50 181 PRO A C 1
ATOM 1424 O O . PRO A 1 181 ? -1.894 -0.689 0.393 1.00 93.50 181 PRO A O 1
ATOM 1427 N N . VAL A 1 182 ? -3.146 0.555 1.778 1.00 93.69 182 VAL A N 1
ATOM 1428 C CA . VAL A 1 182 ? -2.981 1.797 1.001 1.00 93.69 182 VAL A CA 1
ATOM 1429 C C . VAL A 1 182 ? -1.523 2.243 1.006 1.00 93.69 182 VAL A C 1
ATOM 1431 O O . VAL A 1 182 ? -0.972 2.508 -0.057 1.00 93.69 182 VAL A O 1
ATOM 1434 N N . MET A 1 183 ? -0.888 2.303 2.177 1.00 92.81 183 MET A N 1
ATOM 1435 C CA . MET A 1 183 ? 0.491 2.763 2.316 1.00 92.81 183 MET A CA 1
ATOM 1436 C C . MET A 1 183 ? 1.454 1.887 1.515 1.00 92.81 183 MET A C 1
ATOM 1438 O O . MET A 1 183 ? 2.276 2.422 0.781 1.00 92.81 183 MET A O 1
ATOM 1442 N N . ILE A 1 184 ? 1.325 0.557 1.591 1.00 91.06 184 ILE A N 1
ATOM 1443 C CA . ILE A 1 184 ? 2.184 -0.353 0.822 1.00 91.06 184 ILE A CA 1
ATOM 1444 C C . ILE A 1 184 ? 2.014 -0.134 -0.685 1.00 91.06 184 ILE A C 1
ATOM 1446 O O . ILE A 1 184 ? 3.013 -0.022 -1.393 1.00 91.06 184 ILE A O 1
ATOM 1450 N N . LEU A 1 185 ? 0.778 -0.039 -1.185 1.00 94.06 185 LEU A N 1
ATOM 1451 C CA . LEU A 1 185 ? 0.538 0.172 -2.616 1.00 94.06 185 LEU A CA 1
ATOM 1452 C C . LEU A 1 185 ? 1.050 1.531 -3.092 1.00 94.06 185 LEU A C 1
ATOM 1454 O O . LEU A 1 185 ? 1.677 1.599 -4.145 1.00 94.06 185 LEU A O 1
ATOM 1458 N N . VAL A 1 186 ? 0.813 2.590 -2.313 1.00 93.38 186 VAL A N 1
ATOM 1459 C CA . VAL A 1 186 ? 1.252 3.949 -2.646 1.00 93.38 186 VAL A CA 1
ATOM 1460 C C . VAL A 1 186 ? 2.771 4.048 -2.646 1.00 93.38 186 VAL A C 1
ATOM 1462 O O . VAL A 1 186 ? 3.325 4.585 -3.595 1.00 93.38 186 VAL A O 1
ATOM 1465 N N . VAL A 1 187 ? 3.451 3.513 -1.628 1.00 90.19 187 VAL A N 1
ATOM 1466 C CA . VAL A 1 187 ? 4.919 3.570 -1.539 1.00 90.19 187 VAL A CA 1
ATOM 1467 C C . VAL A 1 187 ? 5.562 2.798 -2.690 1.00 90.19 187 VAL A C 1
ATOM 1469 O O . VAL A 1 187 ? 6.430 3.344 -3.363 1.00 90.19 187 VAL A O 1
ATOM 1472 N N . ASN A 1 188 ? 5.112 1.572 -2.974 1.00 89.62 188 ASN A N 1
ATOM 1473 C CA . ASN A 1 188 ? 5.673 0.784 -4.078 1.00 89.62 188 ASN A CA 1
ATOM 1474 C C . ASN A 1 188 ? 5.354 1.397 -5.449 1.00 89.62 188 ASN A C 1
ATOM 1476 O O . ASN A 1 188 ? 6.221 1.443 -6.318 1.00 89.62 188 ASN A O 1
ATOM 1480 N N . GLY A 1 189 ? 4.139 1.923 -5.639 1.00 91.31 189 GLY A N 1
ATOM 1481 C CA . GLY A 1 189 ? 3.793 2.648 -6.858 1.00 91.31 189 GLY A CA 1
ATOM 1482 C C . GLY A 1 189 ? 4.637 3.911 -7.027 1.00 91.31 189 GLY A C 1
ATOM 1483 O O . GLY A 1 189 ? 5.138 4.162 -8.119 1.00 91.31 189 GLY A O 1
ATOM 1484 N N . PHE A 1 190 ? 4.860 4.674 -5.953 1.00 90.50 190 PHE A N 1
ATOM 1485 C CA . PHE A 1 190 ? 5.709 5.866 -5.978 1.00 90.50 190 PHE A CA 1
ATOM 1486 C C . PHE A 1 190 ? 7.153 5.537 -6.332 1.00 90.50 190 PHE A C 1
ATOM 1488 O O . PHE A 1 190 ? 7.702 6.185 -7.216 1.00 90.50 190 PHE A O 1
ATOM 1495 N N . LEU A 1 191 ? 7.747 4.518 -5.706 1.00 86.44 191 LEU A N 1
ATOM 1496 C CA . LEU A 1 191 ? 9.108 4.080 -6.028 1.00 86.44 191 LEU A CA 1
ATOM 1497 C C . LEU A 1 191 ? 9.235 3.707 -7.509 1.00 86.44 191 LEU A C 1
ATOM 1499 O O . LEU A 1 191 ? 10.123 4.215 -8.188 1.00 86.44 191 LEU A O 1
ATOM 1503 N N . MET A 1 192 ? 8.300 2.908 -8.034 1.00 88.06 192 MET A N 1
ATOM 1504 C CA . MET A 1 192 ? 8.283 2.530 -9.451 1.00 88.06 192 MET A CA 1
ATOM 1505 C C . MET A 1 192 ? 8.134 3.748 -10.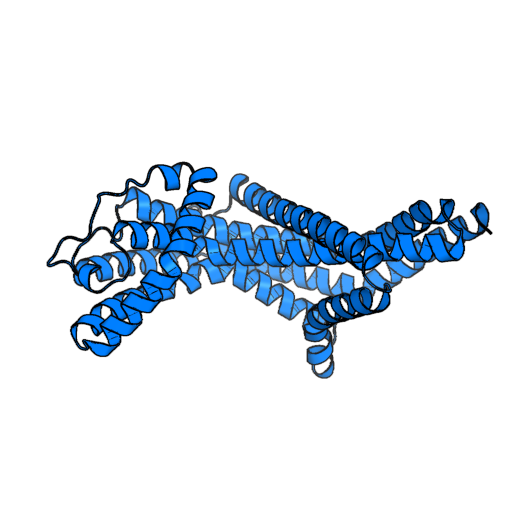379 1.00 88.06 192 MET A C 1
ATOM 1507 O O . MET A 1 192 ? 8.828 3.849 -11.387 1.00 88.06 192 MET A O 1
ATOM 1511 N N . GLY A 1 193 ? 7.250 4.692 -10.039 1.00 90.12 193 GLY A N 1
ATOM 1512 C CA . GLY A 1 193 ? 7.029 5.908 -10.827 1.00 90.12 193 GLY A CA 1
ATOM 1513 C C . GLY A 1 193 ? 8.235 6.850 -10.832 1.00 90.12 193 GLY A C 1
ATOM 1514 O O . GLY A 1 193 ? 8.592 7.372 -11.886 1.00 90.12 193 GLY A O 1
ATOM 1515 N N . ILE A 1 194 ? 8.891 7.027 -9.680 1.00 86.00 194 ILE A N 1
ATOM 1516 C CA . ILE A 1 194 ? 10.117 7.830 -9.542 1.00 86.00 194 ILE A CA 1
ATOM 1517 C C . ILE A 1 194 ? 11.259 7.203 -10.349 1.00 86.00 194 ILE A C 1
ATOM 1519 O O . ILE A 1 194 ? 11.954 7.918 -11.070 1.00 86.00 194 ILE A O 1
ATOM 1523 N N . LEU A 1 195 ? 11.440 5.880 -10.262 1.00 84.81 195 LEU A N 1
ATOM 1524 C CA . LEU A 1 195 ? 12.469 5.168 -11.023 1.00 84.81 195 LEU A CA 1
ATOM 1525 C C . LEU A 1 195 ? 12.220 5.276 -12.529 1.00 84.81 195 LEU A C 1
ATOM 1527 O O . LEU A 1 195 ? 13.132 5.627 -13.270 1.00 84.81 195 LEU A O 1
ATOM 1531 N N . LEU A 1 196 ? 10.986 5.064 -12.992 1.00 89.44 196 LEU A N 1
ATOM 1532 C CA . LEU A 1 196 ? 10.657 5.239 -14.406 1.00 89.44 196 LEU A CA 1
ATOM 1533 C C . LEU A 1 196 ? 10.941 6.676 -14.876 1.00 89.44 196 LEU A C 1
ATOM 1535 O O . LEU A 1 196 ? 11.542 6.860 -15.931 1.00 89.44 196 LEU A O 1
ATOM 1539 N N . ALA A 1 197 ? 10.572 7.687 -14.081 1.00 87.81 197 ALA A N 1
ATOM 1540 C CA . ALA A 1 197 ? 10.884 9.085 -14.385 1.00 87.81 197 ALA A CA 1
ATOM 1541 C C . ALA A 1 197 ? 12.398 9.321 -14.503 1.00 87.81 197 ALA A C 1
ATOM 1543 O O . ALA A 1 197 ? 12.844 9.999 -15.424 1.00 87.81 197 ALA A O 1
ATOM 1544 N N . PHE A 1 198 ? 13.188 8.730 -13.599 1.00 83.56 198 PHE A N 1
ATOM 1545 C CA . PHE A 1 198 ? 14.649 8.793 -13.632 1.00 83.56 198 PHE A CA 1
ATOM 1546 C C . PHE A 1 198 ? 15.223 8.222 -14.931 1.00 83.56 198 PHE A C 1
ATOM 1548 O O . PHE A 1 198 ? 16.046 8.881 -15.564 1.00 83.56 198 PHE A O 1
ATOM 1555 N N . PHE A 1 199 ? 14.780 7.037 -15.359 1.00 84.12 199 PHE A N 1
ATOM 1556 C CA . PHE A 1 199 ? 15.259 6.425 -16.604 1.00 84.12 199 PHE A CA 1
ATOM 1557 C C . PHE A 1 199 ? 14.855 7.232 -17.839 1.00 84.12 199 PHE A C 1
ATOM 1559 O O . PHE A 1 199 ? 15.692 7.468 -18.709 1.00 84.12 199 PHE A O 1
ATOM 1566 N N . VAL A 1 200 ? 13.604 7.701 -17.892 1.00 88.56 200 VAL A N 1
ATOM 1567 C CA . VAL A 1 200 ? 13.086 8.547 -18.980 1.00 88.56 200 VAL A CA 1
ATOM 1568 C C . VAL A 1 200 ? 13.904 9.832 -19.107 1.00 88.56 200 VAL A C 1
ATOM 1570 O O . VAL A 1 200 ? 14.375 10.160 -20.194 1.00 88.56 200 VAL A O 1
ATOM 1573 N N . PHE A 1 201 ? 14.103 10.545 -17.997 1.00 82.56 201 PHE A N 1
ATOM 1574 C CA . PHE A 1 201 ? 14.771 11.841 -17.998 1.00 82.56 201 PHE A CA 1
ATOM 1575 C C . PHE A 1 201 ? 16.271 11.730 -18.292 1.00 82.56 201 PHE A C 1
ATOM 1577 O O . PHE A 1 201 ? 16.782 12.440 -19.156 1.00 82.56 201 PHE A O 1
ATOM 1584 N N . ASN A 1 202 ? 16.975 10.798 -17.642 1.00 79.69 202 ASN A N 1
ATOM 1585 C CA . ASN A 1 202 ? 18.391 10.570 -17.933 1.00 79.69 202 ASN A CA 1
ATOM 1586 C C . ASN A 1 202 ? 18.601 10.036 -19.352 1.00 79.69 202 ASN A C 1
ATOM 1588 O O . ASN A 1 202 ? 19.553 10.437 -20.008 1.00 79.69 202 ASN A O 1
ATOM 1592 N N . GLY A 1 203 ? 17.690 9.200 -19.861 1.00 83.38 203 GLY A N 1
ATOM 1593 C CA . GLY A 1 203 ? 17.741 8.737 -21.249 1.00 83.38 203 GLY A CA 1
ATOM 1594 C C . GLY A 1 203 ? 17.648 9.888 -22.239 1.00 83.38 203 GLY A C 1
ATOM 1595 O O . GLY A 1 203 ? 18.464 9.983 -23.151 1.00 83.38 203 GLY A O 1
ATOM 1596 N N . ALA A 1 204 ? 16.705 10.804 -22.018 1.00 85.88 204 ALA A N 1
ATOM 1597 C CA . ALA A 1 204 ? 16.574 12.013 -22.820 1.00 85.88 204 ALA A CA 1
ATOM 1598 C C . ALA A 1 204 ? 17.847 12.881 -22.786 1.00 85.88 204 ALA A C 1
ATOM 1600 O O . ALA A 1 204 ? 18.306 13.329 -23.837 1.00 85.88 204 ALA A O 1
ATOM 1601 N N . LEU A 1 205 ? 18.445 13.089 -21.605 1.00 82.81 205 LEU A N 1
ATOM 1602 C CA . LEU A 1 205 ? 19.676 13.875 -21.455 1.00 82.81 205 LEU A CA 1
ATOM 1603 C C . LEU A 1 205 ? 20.883 13.224 -22.136 1.00 82.81 205 LEU A C 1
ATOM 1605 O O . LEU A 1 205 ? 21.596 13.894 -22.880 1.00 82.81 205 LEU A O 1
ATOM 1609 N N . THR A 1 206 ? 21.114 11.931 -21.905 1.00 80.25 206 THR A N 1
ATOM 1610 C CA . THR A 1 206 ? 22.219 11.195 -22.531 1.00 80.25 206 THR A CA 1
ATOM 1611 C C . THR A 1 206 ? 22.053 11.156 -24.047 1.00 80.25 206 THR A C 1
ATOM 1613 O O . THR A 1 206 ? 23.005 11.423 -24.774 1.00 80.25 206 THR A O 1
ATOM 1616 N N . GLY A 1 207 ? 20.835 10.910 -24.534 1.00 83.56 207 GLY A N 1
ATOM 1617 C CA . GLY A 1 207 ? 20.525 10.956 -25.959 1.00 83.56 207 GLY A CA 1
ATOM 1618 C C . GLY A 1 207 ? 20.819 12.323 -26.581 1.00 83.56 207 GLY A C 1
ATOM 1619 O O . GLY A 1 207 ? 21.463 12.390 -27.626 1.00 83.56 207 GLY A O 1
ATOM 1620 N N . PHE A 1 208 ? 20.434 13.411 -25.905 1.00 83.44 208 PHE A N 1
ATOM 1621 C CA . PHE A 1 208 ? 20.749 14.773 -26.342 1.00 83.44 208 PHE A CA 1
ATOM 1622 C C . PHE A 1 208 ? 22.255 15.042 -26.426 1.00 83.44 208 PHE A C 1
ATOM 1624 O O . PHE A 1 208 ? 22.729 15.637 -27.390 1.00 83.44 208 PHE A O 1
ATOM 1631 N N . GLN A 1 209 ? 23.020 14.599 -25.426 1.00 81.31 209 GLN A N 1
ATOM 1632 C CA . GLN A 1 209 ? 24.472 14.795 -25.391 1.00 81.31 209 GLN A CA 1
ATOM 1633 C C . GLN A 1 209 ? 25.199 14.041 -26.508 1.00 81.31 209 GLN A C 1
ATOM 1635 O O . GLN A 1 209 ? 26.209 14.531 -27.005 1.00 81.31 209 GLN A O 1
ATOM 1640 N N . LEU A 1 210 ? 24.698 12.863 -26.888 1.00 81.31 210 LEU A N 1
ATOM 1641 C CA . LEU A 1 210 ? 25.329 12.007 -27.891 1.00 81.31 210 LEU A CA 1
ATOM 1642 C C . LEU A 1 210 ? 24.927 12.368 -29.326 1.00 81.31 210 LEU A C 1
ATOM 1644 O O . LEU A 1 210 ? 25.781 12.348 -30.207 1.00 81.31 210 LEU A O 1
ATOM 1648 N N . PHE A 1 211 ? 23.658 12.714 -29.567 1.00 84.25 211 PHE A N 1
ATOM 1649 C CA . PHE A 1 211 ? 23.118 12.870 -30.927 1.00 84.25 211 PHE A CA 1
ATOM 1650 C C . PHE A 1 211 ? 22.334 14.179 -31.151 1.00 84.25 211 PHE A C 1
ATOM 1652 O O . PHE A 1 211 ? 21.642 14.325 -32.156 1.00 84.25 211 PHE A O 1
ATOM 1659 N N . GLY A 1 212 ? 22.411 15.149 -30.234 1.00 82.19 212 GLY A N 1
ATOM 1660 C CA . GLY A 1 212 ? 21.663 16.408 -30.331 1.00 82.19 212 GLY A CA 1
ATOM 1661 C C . GLY A 1 212 ? 20.152 16.227 -30.133 1.00 82.19 212 GLY A C 1
ATOM 1662 O O . GLY A 1 212 ? 19.701 15.265 -29.517 1.00 82.19 212 GLY A O 1
ATOM 1663 N N . GLU A 1 213 ? 19.336 17.158 -30.637 1.00 85.31 213 GLU A N 1
ATOM 1664 C CA . GLU A 1 213 ? 17.875 17.154 -30.416 1.00 85.31 213 GLU A CA 1
ATOM 1665 C C . GLU A 1 213 ? 17.188 15.861 -30.887 1.00 85.31 213 GLU A C 1
ATOM 1667 O O . GLU A 1 213 ? 16.301 15.344 -30.204 1.00 85.31 213 GLU A O 1
ATOM 1672 N N . GLU A 1 214 ? 17.638 15.292 -32.008 1.00 82.62 214 GLU A N 1
ATOM 1673 C CA . GLU A 1 214 ? 17.112 14.034 -32.554 1.00 82.62 214 GLU A CA 1
ATOM 1674 C C . GLU A 1 214 ? 17.412 12.831 -31.638 1.00 82.62 214 GLU A C 1
ATOM 1676 O O . GLU A 1 214 ? 16.646 11.865 -31.588 1.00 82.62 214 GLU A O 1
ATOM 1681 N N . GLY A 1 215 ? 18.470 12.926 -30.825 1.00 83.56 215 GLY A N 1
ATOM 1682 C CA . GLY A 1 215 ? 18.876 11.919 -29.850 1.00 83.56 215 GLY A CA 1
ATOM 1683 C C . GLY A 1 215 ? 17.982 11.800 -28.622 1.00 83.56 215 GLY A C 1
ATOM 1684 O O . GLY A 1 215 ? 18.004 10.763 -27.961 1.00 83.56 215 GLY A O 1
ATOM 1685 N N . ILE A 1 216 ? 17.169 12.815 -28.309 1.00 83.50 216 ILE A N 1
ATOM 1686 C CA . ILE A 1 216 ? 16.330 12.842 -27.097 1.00 83.50 216 ILE A CA 1
ATOM 1687 C C . ILE A 1 216 ? 15.371 11.648 -27.062 1.00 83.50 216 ILE A C 1
ATOM 1689 O O . ILE A 1 216 ? 15.291 10.928 -26.064 1.00 83.50 216 ILE A O 1
ATOM 1693 N N . ILE A 1 217 ? 14.636 11.427 -28.156 1.00 87.94 217 ILE A N 1
ATOM 1694 C CA . ILE A 1 217 ? 13.645 10.346 -28.239 1.00 87.94 217 ILE A CA 1
ATOM 1695 C C . ILE A 1 217 ? 14.350 8.988 -28.218 1.00 87.94 217 ILE A C 1
ATOM 1697 O O . ILE A 1 217 ? 13.886 8.070 -27.542 1.00 87.94 217 ILE A O 1
ATOM 1701 N N . VAL A 1 218 ? 15.482 8.873 -28.913 1.00 85.81 218 VAL A N 1
ATOM 1702 C CA . VAL A 1 218 ? 16.275 7.641 -28.996 1.00 85.81 218 VAL A CA 1
ATOM 1703 C C . VAL A 1 218 ? 16.792 7.240 -27.615 1.00 85.81 218 VAL A C 1
ATOM 1705 O O . VAL A 1 218 ? 16.523 6.129 -27.163 1.00 85.81 218 VAL A O 1
ATOM 1708 N N . GLY A 1 219 ? 17.450 8.158 -26.903 1.00 83.56 219 GLY A N 1
ATOM 1709 C CA . GLY A 1 219 ? 17.976 7.900 -25.563 1.00 83.56 219 GLY A CA 1
ATOM 1710 C C . GLY A 1 219 ? 16.876 7.62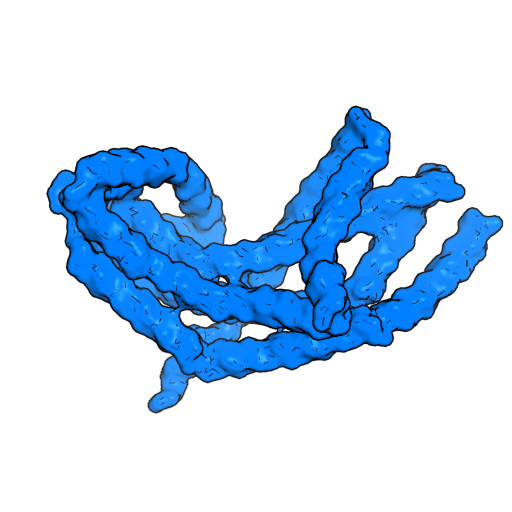3 -24.535 1.00 83.56 219 GLY A C 1
ATOM 1711 O O . GLY A 1 219 ? 17.021 6.735 -23.692 1.00 83.56 219 GLY A O 1
ATOM 1712 N N . MET A 1 220 ? 15.730 8.309 -24.632 1.00 86.94 220 MET A N 1
ATOM 1713 C CA . MET A 1 220 ? 14.563 8.019 -23.795 1.00 86.94 220 MET A CA 1
ATOM 1714 C C . MET A 1 220 ? 14.048 6.593 -24.025 1.00 86.94 220 MET A C 1
ATOM 1716 O O . MET A 1 220 ? 13.855 5.851 -23.063 1.00 86.94 220 MET A O 1
ATOM 1720 N N . LEU A 1 221 ? 13.822 6.196 -25.281 1.00 88.38 221 LEU A N 1
ATOM 1721 C CA . LEU A 1 221 ? 13.324 4.859 -25.615 1.00 88.38 221 LEU A CA 1
ATOM 1722 C C . LEU A 1 221 ? 14.316 3.766 -25.215 1.00 88.38 221 LEU A C 1
ATOM 1724 O O . LEU A 1 221 ? 13.890 2.746 -24.679 1.00 88.38 221 LEU A O 1
ATOM 1728 N N . TYR A 1 222 ? 15.614 3.995 -25.417 1.00 86.00 222 TYR A N 1
ATOM 1729 C CA . TYR A 1 222 ? 16.678 3.077 -25.015 1.00 86.00 222 TYR A CA 1
ATOM 1730 C C . TYR A 1 222 ? 16.663 2.828 -23.499 1.00 86.00 222 TYR A C 1
ATOM 1732 O O . TYR A 1 222 ? 16.573 1.683 -23.057 1.00 86.00 222 TYR A O 1
ATOM 1740 N N . ASN A 1 223 ? 16.632 3.886 -22.682 1.00 85.06 223 ASN A N 1
ATOM 1741 C CA . ASN A 1 223 ? 16.597 3.736 -21.223 1.00 85.06 223 ASN A CA 1
ATOM 1742 C C . ASN A 1 223 ? 15.266 3.183 -20.703 1.00 85.06 223 ASN A C 1
ATOM 1744 O O . ASN A 1 223 ? 15.252 2.450 -19.713 1.00 85.06 223 ASN A O 1
ATOM 1748 N N . VAL A 1 224 ? 14.145 3.497 -21.356 1.00 87.38 224 VAL A N 1
ATOM 1749 C CA . VAL A 1 224 ? 12.856 2.867 -21.042 1.00 87.38 224 VAL A CA 1
ATOM 1750 C C . VAL A 1 224 ? 12.900 1.375 -21.363 1.00 87.38 224 VAL A C 1
ATOM 1752 O O . VAL A 1 224 ? 12.428 0.581 -20.552 1.00 87.38 224 VAL A O 1
ATOM 1755 N N . ALA A 1 225 ? 13.489 0.972 -22.491 1.00 85.88 225 ALA A N 1
ATOM 1756 C CA . ALA A 1 225 ? 13.676 -0.437 -22.820 1.00 85.88 225 ALA A CA 1
ATOM 1757 C C . ALA A 1 225 ? 14.542 -1.130 -21.760 1.00 85.88 225 ALA A C 1
ATOM 1759 O O . ALA A 1 225 ? 14.104 -2.132 -21.196 1.00 85.88 225 ALA A O 1
ATOM 1760 N N . TYR A 1 226 ? 15.695 -0.550 -21.407 1.00 83.25 226 TYR A N 1
ATOM 1761 C CA . TYR A 1 226 ? 16.560 -1.056 -20.338 1.00 83.25 226 TYR A CA 1
ATOM 1762 C C . TYR A 1 226 ? 15.803 -1.221 -19.012 1.00 83.25 226 TYR A C 1
ATOM 1764 O O . TYR A 1 226 ? 15.861 -2.283 -18.393 1.00 83.25 226 TYR A O 1
ATOM 1772 N N . PHE A 1 227 ? 15.039 -0.210 -18.588 1.00 85.00 227 PHE A N 1
ATOM 1773 C CA . PHE A 1 227 ? 14.216 -0.263 -17.377 1.00 85.00 227 PHE A CA 1
ATOM 1774 C C . PHE A 1 227 ? 13.188 -1.398 -17.429 1.00 85.00 227 PHE A C 1
ATOM 1776 O O . PHE A 1 227 ? 13.072 -2.192 -16.495 1.00 85.00 227 PHE A O 1
ATOM 1783 N N . VAL A 1 228 ? 12.456 -1.501 -18.540 1.00 86.94 228 VAL A N 1
ATOM 1784 C CA . VAL A 1 228 ? 11.429 -2.524 -18.744 1.00 86.94 228 VAL A CA 1
ATOM 1785 C C . VAL A 1 228 ? 12.044 -3.924 -18.711 1.00 86.94 228 VAL A C 1
ATOM 1787 O O . VAL A 1 228 ? 11.509 -4.797 -18.035 1.00 86.94 228 VAL A O 1
ATOM 1790 N N . ILE A 1 229 ? 13.179 -4.143 -19.373 1.00 86.12 229 ILE A N 1
ATOM 1791 C CA . ILE A 1 229 ? 13.874 -5.439 -19.401 1.00 86.12 229 ILE A CA 1
ATOM 1792 C C . ILE A 1 229 ? 14.489 -5.771 -18.043 1.00 86.12 229 ILE A C 1
ATOM 1794 O O . ILE A 1 229 ? 14.482 -6.930 -17.641 1.00 86.12 229 ILE A O 1
ATOM 1798 N N . SER A 1 230 ? 14.970 -4.766 -17.314 1.00 80.88 230 SER A N 1
ATOM 1799 C CA . SER A 1 230 ? 15.509 -4.959 -15.969 1.00 80.88 230 SER A CA 1
ATOM 1800 C C . SER A 1 230 ? 14.427 -5.388 -14.981 1.00 80.88 230 SER A C 1
ATOM 1802 O O . SER A 1 230 ? 14.720 -6.121 -14.046 1.00 80.88 230 SER A O 1
ATOM 1804 N N . ILE A 1 231 ? 13.172 -4.974 -15.190 1.00 85.38 231 ILE A N 1
ATOM 1805 C CA . ILE A 1 231 ? 12.066 -5.218 -14.254 1.00 85.38 231 ILE A CA 1
ATOM 1806 C C . ILE A 1 231 ? 11.192 -6.399 -14.658 1.00 85.38 231 ILE A C 1
ATOM 1808 O O . ILE A 1 231 ? 10.820 -7.188 -13.797 1.00 85.38 231 ILE A O 1
ATOM 1812 N N . ILE A 1 232 ? 10.833 -6.550 -15.937 1.00 86.88 232 ILE A N 1
ATOM 1813 C CA . ILE A 1 232 ? 9.885 -7.580 -16.401 1.00 86.88 232 ILE A CA 1
ATOM 1814 C C . ILE A 1 232 ? 10.208 -8.991 -15.876 1.00 86.88 232 ILE A C 1
ATOM 1816 O O . ILE A 1 232 ? 9.271 -9.635 -15.396 1.00 86.88 232 ILE A O 1
ATOM 1820 N N . PRO A 1 233 ? 11.464 -9.486 -15.922 1.00 86.88 233 PRO A N 1
ATOM 1821 C CA . PRO A 1 233 ? 11.776 -10.869 -15.572 1.00 86.88 233 PRO A CA 1
ATOM 1822 C C . PRO A 1 233 ? 11.264 -11.275 -14.187 1.00 86.88 233 PRO A C 1
ATOM 1824 O O . PRO A 1 233 ? 10.593 -12.298 -14.053 1.00 86.88 233 PRO A O 1
ATOM 1827 N N . HIS A 1 234 ? 11.517 -10.456 -13.166 1.00 86.38 234 HIS A N 1
ATOM 1828 C CA . HIS A 1 234 ? 11.070 -10.716 -11.796 1.00 86.38 234 HIS A CA 1
ATOM 1829 C C . HIS A 1 234 ? 9.740 -10.010 -11.473 1.00 86.38 234 HIS A C 1
ATOM 1831 O O . HIS A 1 234 ? 8.875 -10.566 -10.790 1.00 86.38 234 HIS A O 1
ATOM 1837 N N . GLY A 1 235 ? 9.517 -8.820 -12.033 1.00 87.38 235 GLY A N 1
ATOM 1838 C CA . GLY A 1 235 ? 8.354 -7.966 -11.799 1.00 87.38 235 GLY A CA 1
ATOM 1839 C C . GLY A 1 235 ? 7.022 -8.571 -12.245 1.00 87.38 235 GLY A C 1
ATOM 1840 O O . GLY A 1 235 ? 6.001 -8.318 -11.605 1.00 87.38 235 GLY A O 1
ATOM 1841 N N . VAL A 1 236 ? 7.006 -9.434 -13.272 1.00 91.31 236 VAL A N 1
ATOM 1842 C CA . VAL A 1 236 ? 5.798 -10.186 -13.681 1.00 91.31 236 VAL A CA 1
ATOM 1843 C C . VAL A 1 236 ? 5.303 -11.125 -12.575 1.00 91.31 236 VAL A C 1
ATOM 1845 O O . VAL A 1 236 ? 4.126 -11.478 -12.556 1.00 91.31 236 VAL A O 1
ATOM 1848 N N . ILE A 1 237 ? 6.162 -11.498 -11.626 1.00 94.06 237 ILE A N 1
ATOM 1849 C CA . ILE A 1 237 ? 5.813 -12.349 -10.485 1.00 94.06 237 ILE A CA 1
ATOM 1850 C C . ILE A 1 237 ? 5.651 -11.510 -9.213 1.00 94.06 237 ILE A C 1
ATOM 1852 O O . ILE A 1 237 ? 4.661 -11.660 -8.491 1.00 94.06 237 ILE A O 1
ATOM 1856 N N . GLU A 1 238 ? 6.586 -10.598 -8.951 1.00 90.88 238 GLU A N 1
ATOM 1857 C CA . GLU A 1 238 ? 6.598 -9.778 -7.740 1.00 90.88 238 GLU A CA 1
ATOM 1858 C C . GLU A 1 238 ? 5.408 -8.816 -7.659 1.00 90.88 238 GLU A C 1
ATOM 1860 O O . GLU A 1 238 ? 4.720 -8.768 -6.634 1.00 90.88 238 GLU A O 1
ATOM 1865 N N . ILE A 1 239 ? 5.108 -8.088 -8.742 1.00 92.25 239 ILE A N 1
ATOM 1866 C CA . ILE A 1 239 ? 4.024 -7.098 -8.742 1.00 92.25 239 ILE A CA 1
ATOM 1867 C C . ILE A 1 239 ? 2.681 -7.786 -8.442 1.00 92.25 239 ILE A C 1
ATOM 1869 O O . ILE A 1 239 ? 1.980 -7.335 -7.529 1.00 92.25 239 ILE A O 1
ATOM 1873 N N . PRO A 1 240 ? 2.303 -8.907 -9.097 1.00 95.00 240 PRO A N 1
ATOM 1874 C CA . PRO A 1 240 ? 1.108 -9.650 -8.705 1.00 95.00 240 PRO A CA 1
ATOM 1875 C C . PRO A 1 240 ? 1.103 -10.124 -7.251 1.00 95.00 240 PRO A C 1
ATOM 1877 O O . PRO A 1 240 ? 0.049 -10.054 -6.618 1.00 95.00 240 PRO A O 1
ATOM 1880 N N . ALA A 1 241 ? 2.237 -10.566 -6.695 1.00 96.12 241 ALA A N 1
ATOM 1881 C CA . ALA A 1 241 ? 2.313 -10.983 -5.293 1.00 96.12 241 ALA A CA 1
ATOM 1882 C C . ALA A 1 241 ? 1.989 -9.820 -4.336 1.00 96.12 241 ALA A C 1
ATOM 1884 O O . ALA A 1 241 ? 1.170 -9.977 -3.428 1.00 96.12 241 ALA A O 1
ATOM 1885 N N . ILE A 1 242 ? 2.542 -8.628 -4.577 1.00 93.62 242 ILE A N 1
ATOM 1886 C CA . ILE A 1 242 ? 2.254 -7.422 -3.781 1.00 93.62 242 ILE A CA 1
ATOM 1887 C C . ILE A 1 242 ? 0.783 -7.002 -3.928 1.00 93.62 242 ILE A C 1
ATOM 1889 O O . ILE A 1 242 ? 0.112 -6.707 -2.933 1.00 93.62 242 ILE A O 1
ATOM 1893 N N . LEU A 1 243 ? 0.245 -7.011 -5.153 1.00 96.38 243 LEU A N 1
ATOM 1894 C CA . LEU A 1 243 ? -1.156 -6.661 -5.414 1.00 96.38 243 LEU A CA 1
ATOM 1895 C C . LEU A 1 243 ? -2.131 -7.641 -4.745 1.00 96.38 243 LEU A C 1
ATOM 1897 O O . LEU A 1 243 ? -3.147 -7.209 -4.188 1.00 96.38 243 LEU A O 1
ATOM 1901 N N . LEU A 1 244 ? -1.816 -8.942 -4.762 1.00 97.06 244 LEU A N 1
ATOM 1902 C CA . LEU A 1 244 ? -2.561 -9.985 -4.053 1.00 97.06 244 LEU A CA 1
ATOM 1903 C C . LEU A 1 244 ? -2.517 -9.760 -2.540 1.00 97.06 244 LEU A C 1
ATOM 1905 O O . LEU A 1 244 ? -3.561 -9.820 -1.887 1.00 97.06 244 LEU A O 1
ATOM 1909 N N . ALA A 1 245 ? -1.349 -9.438 -1.985 1.00 96.88 245 ALA A N 1
ATOM 1910 C CA . ALA A 1 245 ? -1.183 -9.196 -0.555 1.00 96.88 245 ALA A CA 1
ATOM 1911 C C . ALA A 1 245 ? -2.035 -8.015 -0.086 1.00 96.88 245 ALA A C 1
ATOM 1913 O O . ALA A 1 245 ? -2.779 -8.118 0.894 1.00 96.88 245 ALA A O 1
ATOM 1914 N N . ALA A 1 246 ? -1.991 -6.913 -0.836 1.00 96.56 246 ALA A N 1
ATOM 1915 C CA . ALA A 1 246 ? -2.807 -5.743 -0.563 1.00 96.56 246 ALA A CA 1
ATOM 1916 C C . ALA A 1 246 ? -4.304 -6.013 -0.769 1.00 96.56 246 ALA A C 1
ATOM 1918 O O . ALA A 1 246 ? -5.115 -5.471 -0.024 1.00 96.56 246 ALA A O 1
ATOM 1919 N N . ALA A 1 247 ? -4.692 -6.875 -1.718 1.00 97.38 247 ALA A N 1
ATOM 1920 C CA . ALA A 1 247 ? -6.089 -7.276 -1.907 1.00 97.38 247 ALA A CA 1
ATOM 1921 C C . ALA A 1 247 ? -6.615 -8.094 -0.713 1.00 97.38 247 ALA A C 1
ATOM 1923 O O . ALA A 1 247 ? -7.743 -7.882 -0.267 1.00 97.38 247 ALA A O 1
ATOM 1924 N N . VAL A 1 248 ? -5.789 -8.982 -0.150 1.00 97.25 248 VAL A N 1
ATOM 1925 C CA . VAL A 1 248 ? -6.103 -9.731 1.078 1.00 97.25 248 VAL A CA 1
ATOM 1926 C C . VAL A 1 248 ? -6.292 -8.770 2.260 1.00 97.25 248 VAL A C 1
ATOM 1928 O O . VAL A 1 248 ? -7.330 -8.816 2.925 1.00 97.25 248 VAL A O 1
ATOM 1931 N N . GLY A 1 249 ? -5.367 -7.825 2.456 1.00 96.50 249 GLY A N 1
ATOM 1932 C CA . GLY A 1 249 ? -5.499 -6.777 3.475 1.00 96.50 249 GLY A CA 1
ATOM 1933 C C . GLY A 1 249 ? -6.723 -5.874 3.259 1.00 96.50 249 GLY A C 1
ATOM 1934 O O . GLY A 1 249 ? -7.471 -5.595 4.195 1.00 96.50 249 GLY A O 1
ATOM 1935 N N . ARG A 1 250 ? -6.997 -5.474 2.010 1.00 95.88 250 ARG A N 1
ATOM 1936 C CA . ARG A 1 250 ? -8.168 -4.673 1.608 1.00 95.88 250 ARG A CA 1
ATOM 1937 C C . ARG A 1 250 ? -9.480 -5.385 1.903 1.00 95.88 250 ARG A C 1
ATOM 1939 O O . ARG A 1 250 ? -10.437 -4.723 2.314 1.00 95.88 250 ARG A O 1
ATOM 1946 N N . ARG A 1 251 ? -9.540 -6.700 1.684 1.00 96.75 251 ARG A N 1
ATOM 1947 C CA . ARG A 1 251 ? -10.725 -7.516 1.956 1.00 96.75 251 ARG A CA 1
ATOM 1948 C C . ARG A 1 251 ? -11.021 -7.562 3.449 1.00 96.75 251 ARG A C 1
ATOM 1950 O O . ARG A 1 251 ? -12.166 -7.358 3.846 1.00 96.75 251 ARG A O 1
ATOM 1957 N N . PHE A 1 252 ? -9.999 -7.771 4.275 1.00 96.62 252 PHE A N 1
ATOM 1958 C CA . PHE A 1 252 ? -10.137 -7.668 5.726 1.00 96.62 252 PHE A CA 1
ATOM 1959 C C . PHE A 1 252 ? -10.608 -6.271 6.147 1.00 96.62 252 PHE A C 1
ATOM 1961 O O . PHE A 1 252 ? -11.588 -6.145 6.882 1.00 96.62 252 PHE A O 1
ATOM 1968 N N . ALA A 1 253 ? -9.972 -5.228 5.614 1.00 95.81 253 ALA A N 1
ATOM 1969 C CA . ALA A 1 253 ? -10.339 -3.853 5.909 1.00 95.81 253 ALA A CA 1
ATOM 1970 C C . ALA A 1 253 ? -11.792 -3.549 5.527 1.00 95.81 253 ALA A C 1
ATOM 1972 O O . ALA A 1 253 ? -12.522 -2.999 6.340 1.00 95.81 253 ALA A O 1
ATOM 1973 N N . TYR A 1 254 ? -12.260 -4.024 4.366 1.00 95.31 254 TYR A N 1
ATOM 1974 C CA . TYR A 1 254 ? -13.671 -3.948 3.971 1.00 95.31 254 TYR A CA 1
ATOM 1975 C C . TYR A 1 254 ? -14.600 -4.482 5.055 1.00 95.31 254 TYR A C 1
ATOM 1977 O O . TYR A 1 254 ? -15.509 -3.784 5.502 1.00 95.31 254 TYR A O 1
ATOM 1985 N N . ILE A 1 255 ? -14.348 -5.721 5.474 1.00 95.19 255 ILE A N 1
ATOM 1986 C CA . ILE A 1 255 ? -15.175 -6.445 6.434 1.00 95.19 255 ILE A CA 1
ATOM 1987 C C . ILE A 1 255 ? -15.211 -5.698 7.765 1.00 95.19 255 ILE A C 1
ATOM 1989 O O . ILE A 1 255 ? -16.287 -5.532 8.339 1.00 95.19 255 ILE A O 1
ATOM 1993 N N . GLN A 1 256 ? -14.057 -5.233 8.239 1.00 95.06 256 GLN A N 1
ATOM 1994 C CA . GLN A 1 256 ? -13.954 -4.531 9.508 1.00 95.06 256 GLN A CA 1
ATOM 1995 C C . GLN A 1 256 ? -14.656 -3.169 9.478 1.00 95.06 256 GLN A C 1
ATOM 1997 O O . GLN A 1 256 ? -15.437 -2.854 10.377 1.00 95.06 256 GLN A O 1
ATOM 2002 N N . SER A 1 257 ? -14.412 -2.368 8.442 1.00 94.62 257 SER A N 1
ATOM 2003 C CA . SER A 1 257 ? -15.014 -1.043 8.283 1.00 94.62 257 SER A CA 1
ATOM 2004 C C . SER A 1 257 ? -16.539 -1.137 8.163 1.00 94.62 257 SER A C 1
ATOM 2006 O O . SER A 1 257 ? -17.266 -0.380 8.805 1.00 94.62 257 SER A O 1
ATOM 2008 N N . HIS A 1 258 ? -17.043 -2.138 7.435 1.00 93.69 258 HIS A N 1
ATOM 2009 C CA . HIS A 1 258 ? -18.481 -2.391 7.325 1.00 93.69 258 HIS A CA 1
ATOM 2010 C C . HIS A 1 258 ? -19.080 -2.935 8.619 1.00 93.69 258 HIS A C 1
ATOM 2012 O O . HIS A 1 258 ? -20.245 -2.679 8.908 1.00 93.69 258 HIS A O 1
ATOM 2018 N N . GLU A 1 259 ? -18.308 -3.649 9.438 1.00 93.38 259 GLU A N 1
ATOM 2019 C CA . GLU A 1 259 ? -18.756 -4.038 10.771 1.00 93.38 259 GLU A CA 1
ATOM 2020 C C . GLU A 1 259 ? -18.929 -2.815 11.687 1.00 93.38 259 GLU A C 1
ATOM 2022 O O . GLU A 1 259 ? -19.939 -2.726 12.386 1.00 93.38 259 GLU A O 1
ATOM 2027 N N . ILE A 1 260 ? -18.015 -1.839 11.626 1.00 93.25 260 ILE A N 1
ATOM 2028 C CA . ILE A 1 260 ? -18.131 -0.558 12.349 1.00 93.25 260 ILE A CA 1
ATOM 2029 C C . ILE A 1 260 ? -19.365 0.228 11.889 1.00 93.25 260 ILE A C 1
ATOM 2031 O O . ILE A 1 260 ? -20.107 0.783 12.708 1.00 93.25 260 ILE A O 1
ATOM 2035 N N . MET A 1 261 ? -19.610 0.261 10.580 1.00 91.38 261 MET A N 1
ATOM 2036 C CA . MET A 1 261 ? -20.759 0.947 10.000 1.00 91.38 261 MET A CA 1
ATOM 2037 C C . MET A 1 261 ? -22.077 0.249 10.367 1.00 91.38 261 MET A C 1
ATOM 2039 O O . MET A 1 261 ? -22.896 0.828 11.079 1.00 91.38 261 MET A O 1
ATOM 2043 N N . ASN A 1 262 ? -22.254 -1.008 9.960 1.00 90.88 262 ASN A N 1
ATOM 2044 C CA . ASN A 1 262 ? -23.525 -1.734 10.044 1.00 90.88 262 ASN A CA 1
ATOM 2045 C C . ASN A 1 262 ? -23.962 -2.022 11.481 1.00 90.88 262 ASN A C 1
ATOM 2047 O O . ASN A 1 262 ? -25.154 -2.140 11.748 1.00 90.88 262 ASN A O 1
ATOM 2051 N N . LYS A 1 263 ? -23.008 -2.166 12.407 1.00 91.38 263 LYS A N 1
ATOM 2052 C CA . LYS A 1 263 ? -23.300 -2.489 13.811 1.00 91.38 263 LYS A CA 1
ATOM 2053 C C . LYS A 1 263 ? -23.216 -1.284 14.741 1.00 91.38 263 LYS A C 1
ATOM 2055 O O . LYS A 1 263 ? -23.332 -1.468 15.947 1.00 91.38 263 LYS A O 1
ATOM 2060 N N . GLY A 1 264 ? -23.000 -0.083 14.197 1.00 88.75 264 GLY A N 1
ATOM 2061 C CA . GLY A 1 264 ? -22.952 1.148 14.985 1.00 88.75 264 GLY A CA 1
ATOM 2062 C C . GLY A 1 264 ? -21.841 1.168 16.038 1.00 88.75 264 GLY A C 1
ATOM 2063 O O . GLY A 1 264 ? -22.048 1.720 17.114 1.00 88.75 264 GLY A O 1
ATOM 2064 N N . LEU A 1 265 ? -20.689 0.544 15.761 1.00 92.50 265 LEU A N 1
ATOM 2065 C CA . LEU A 1 265 ? -19.599 0.484 16.741 1.00 92.50 265 LEU A CA 1
ATOM 2066 C C . LEU A 1 265 ? -19.021 1.879 17.003 1.00 92.50 265 LEU A C 1
ATOM 2068 O O . LEU A 1 265 ? -18.989 2.723 16.105 1.00 92.50 265 LEU A O 1
ATOM 2072 N N . PHE A 1 266 ? -18.517 2.078 18.220 1.00 91.88 266 PHE A N 1
ATOM 2073 C CA . PHE A 1 266 ? -17.878 3.299 18.710 1.00 91.88 266 PHE A CA 1
ATOM 2074 C C . PHE A 1 266 ? -18.792 4.529 18.783 1.00 91.88 266 PHE A C 1
ATOM 2076 O O . PHE A 1 266 ? -18.317 5.661 18.749 1.00 91.88 266 PHE A O 1
ATOM 2083 N N . LEU A 1 267 ? -20.103 4.313 18.906 1.00 89.56 267 LEU A N 1
ATOM 2084 C CA . LEU A 1 267 ? -21.087 5.375 19.152 1.00 89.56 267 LEU A CA 1
ATOM 2085 C C . LEU A 1 267 ? -21.424 5.572 20.636 1.00 89.56 267 LEU A C 1
ATOM 2087 O O . LEU A 1 267 ? -22.137 6.515 20.965 1.00 89.56 267 LEU A O 1
ATOM 2091 N N . GLY A 1 268 ? -20.955 4.684 21.517 1.00 88.81 268 GLY A N 1
ATOM 2092 C CA . GLY A 1 268 ? -21.253 4.750 22.946 1.00 88.81 268 GLY A CA 1
ATOM 2093 C C . GLY A 1 268 ? -20.484 5.847 23.683 1.00 88.81 268 GLY A C 1
ATOM 2094 O O . GLY A 1 268 ? -19.361 6.194 23.320 1.00 88.81 268 GLY A O 1
ATOM 2095 N N . ASP A 1 269 ? -21.075 6.340 24.770 1.00 90.00 269 ASP A N 1
ATOM 2096 C CA . ASP A 1 269 ? -20.550 7.467 25.553 1.00 90.00 269 ASP A CA 1
ATOM 2097 C C . ASP A 1 269 ? -19.810 7.051 26.839 1.00 90.00 269 ASP A C 1
ATOM 2099 O O . ASP A 1 269 ? -19.396 7.904 27.629 1.00 90.00 269 ASP A O 1
ATOM 2103 N N . SER A 1 270 ? -19.599 5.744 27.042 1.00 91.38 270 SER A N 1
ATOM 2104 C CA . SER A 1 270 ? -18.885 5.163 28.187 1.00 91.38 270 SER A CA 1
ATOM 2105 C C . SER A 1 270 ? -17.671 4.326 27.771 1.00 91.38 270 SER A C 1
ATOM 2107 O O . SER A 1 270 ? -17.623 3.754 26.679 1.00 91.38 270 SER A O 1
ATOM 2109 N N . ILE A 1 271 ? -16.680 4.223 28.667 1.00 91.81 271 ILE A N 1
ATOM 2110 C CA . ILE A 1 271 ? -15.470 3.415 28.433 1.00 91.81 271 ILE A CA 1
ATOM 2111 C C . ILE A 1 271 ? -15.840 1.937 28.274 1.00 91.81 271 ILE A C 1
ATOM 2113 O O . ILE A 1 271 ? -15.279 1.248 27.427 1.00 91.81 271 ILE A O 1
ATOM 2117 N N . GLU A 1 272 ? -16.806 1.451 29.048 1.00 93.44 272 GLU A N 1
ATOM 2118 C CA . GLU A 1 272 ? -17.309 0.080 29.001 1.00 93.44 272 GLU A CA 1
ATOM 2119 C C . GLU A 1 272 ? -17.915 -0.239 27.631 1.00 93.44 272 GLU A C 1
ATOM 2121 O O . GLU A 1 272 ? -17.647 -1.308 27.075 1.00 93.44 272 GLU A O 1
ATOM 2126 N N . SER A 1 273 ? -18.668 0.704 27.049 1.00 93.62 273 SER A N 1
ATOM 2127 C CA . SER A 1 273 ? -19.197 0.558 25.692 1.00 93.62 273 SER A CA 1
ATOM 2128 C C . SER A 1 273 ? -18.067 0.447 24.671 1.00 93.62 273 SER A C 1
ATOM 2130 O O . SER A 1 273 ? -18.077 -0.475 23.855 1.00 93.62 273 SER A O 1
ATOM 2132 N N . LEU A 1 274 ? -17.052 1.317 24.746 1.00 93.56 274 LEU A N 1
ATOM 2133 C CA . LEU A 1 274 ? -15.915 1.236 23.826 1.00 93.56 274 LEU A CA 1
ATOM 2134 C C . LEU A 1 274 ? -15.116 -0.056 24.012 1.00 93.56 274 LEU A C 1
ATOM 2136 O O . LEU A 1 274 ? -14.745 -0.680 23.025 1.00 93.56 274 LEU A O 1
ATOM 2140 N N . LYS A 1 275 ? -14.887 -0.520 25.246 1.00 95.44 275 LYS A N 1
ATOM 2141 C CA . LYS A 1 275 ? -14.201 -1.798 25.517 1.00 95.44 275 LYS A CA 1
ATOM 2142 C C . LYS A 1 275 ? -14.953 -2.989 24.908 1.00 95.44 275 LYS A C 1
ATOM 2144 O O . LYS A 1 275 ? -14.318 -3.909 24.382 1.00 95.44 275 LYS A O 1
ATOM 2149 N N . LYS A 1 276 ? -16.290 -2.970 24.926 1.00 96.06 276 LYS A N 1
ATOM 2150 C CA . LYS A 1 276 ? -17.126 -3.985 24.264 1.00 96.06 276 LYS A CA 1
ATOM 2151 C C . LYS A 1 276 ? -16.962 -3.945 22.743 1.00 96.06 276 LYS A C 1
ATOM 2153 O O . LYS A 1 276 ? -16.766 -4.996 22.130 1.00 96.06 276 LYS A O 1
ATOM 2158 N N . ASP A 1 277 ? -16.971 -2.755 22.152 1.00 96.19 277 ASP A N 1
ATOM 2159 C CA . ASP A 1 277 ? -16.763 -2.577 20.712 1.00 96.19 277 ASP A CA 1
ATOM 2160 C C . ASP A 1 277 ? -15.357 -3.012 20.288 1.00 96.19 277 ASP A C 1
ATOM 2162 O O . ASP A 1 277 ? -15.208 -3.772 19.333 1.00 96.19 277 ASP A O 1
ATOM 2166 N N . VAL A 1 278 ? -14.327 -2.643 21.056 1.00 95.81 278 VAL A N 1
ATOM 2167 C CA . VAL A 1 278 ? -12.950 -3.114 20.859 1.00 95.81 278 VAL A CA 1
ATOM 2168 C C . VAL A 1 278 ? -12.879 -4.634 20.920 1.00 95.81 278 VAL A C 1
ATOM 2170 O O . VAL A 1 278 ? -12.288 -5.245 20.038 1.00 95.81 278 VAL A O 1
ATOM 2173 N N . SER A 1 279 ? -13.508 -5.269 21.909 1.00 96.12 279 SER A N 1
ATOM 2174 C CA . SER A 1 279 ? -13.509 -6.734 22.022 1.00 96.12 279 SER A CA 1
ATOM 2175 C C . SER A 1 279 ? -14.100 -7.398 20.777 1.00 96.12 279 SER A C 1
ATOM 2177 O O . SER A 1 279 ? -13.604 -8.429 20.325 1.00 96.12 279 SER A O 1
ATOM 2179 N N . ARG A 1 280 ? -15.116 -6.772 20.172 1.00 95.31 280 ARG A N 1
ATOM 2180 C CA . ARG A 1 280 ? -15.700 -7.220 18.908 1.00 95.31 280 ARG A CA 1
ATOM 2181 C C . ARG A 1 280 ? -14.736 -7.065 17.733 1.00 95.31 280 ARG A C 1
ATOM 2183 O O . ARG A 1 280 ? -14.566 -8.015 16.975 1.00 95.31 280 ARG A O 1
ATOM 2190 N N . VAL A 1 281 ? -14.077 -5.909 17.614 1.00 95.44 281 VAL A N 1
ATOM 2191 C CA . VAL A 1 281 ? -13.031 -5.670 16.604 1.00 95.44 281 VAL A CA 1
ATOM 2192 C C . VAL A 1 281 ? -11.917 -6.711 16.720 1.00 95.44 281 VAL A C 1
ATOM 2194 O O . VAL A 1 281 ? -11.551 -7.346 15.734 1.00 95.44 281 VAL A O 1
ATOM 2197 N N . ILE A 1 282 ? -11.424 -6.950 17.934 1.00 95.69 282 ILE A N 1
ATOM 2198 C CA . ILE A 1 282 ? -10.368 -7.928 18.209 1.00 95.69 282 ILE A CA 1
ATOM 2199 C C . ILE A 1 282 ? -10.832 -9.360 17.912 1.00 95.69 282 ILE A C 1
ATOM 2201 O O . ILE A 1 282 ? -10.035 -10.169 17.437 1.00 95.69 282 ILE A O 1
ATOM 2205 N N . GLY A 1 283 ? -12.113 -9.671 18.124 1.00 95.44 283 GLY A N 1
ATOM 2206 C CA . GLY A 1 283 ? -12.719 -10.928 17.682 1.00 95.44 283 GLY A CA 1
ATOM 2207 C C . GLY A 1 283 ? -12.548 -11.146 16.177 1.00 95.44 283 GLY A C 1
ATOM 2208 O O . GLY A 1 283 ? -11.982 -12.159 15.766 1.00 95.44 283 GLY A O 1
ATOM 2209 N N . THR A 1 284 ? -12.932 -10.161 15.360 1.00 94.38 284 THR A N 1
ATOM 2210 C CA . THR A 1 284 ? -12.787 -10.220 13.895 1.00 94.38 284 THR A CA 1
ATOM 2211 C C . THR A 1 284 ? -11.317 -10.261 13.456 1.00 94.38 284 THR A C 1
ATOM 2213 O O . THR A 1 284 ? -10.970 -11.023 12.553 1.00 94.38 284 THR A O 1
ATOM 2216 N N . VAL A 1 285 ? -10.422 -9.523 14.127 1.00 95.69 285 VAL A N 1
ATOM 2217 C CA . VAL A 1 285 ? -8.964 -9.610 13.902 1.00 95.69 285 VAL A CA 1
ATOM 2218 C C . VAL A 1 285 ? -8.460 -11.029 14.159 1.00 95.69 285 VAL A C 1
ATOM 2220 O O . VAL A 1 285 ? -7.740 -11.589 13.336 1.00 95.69 285 VAL A O 1
ATOM 2223 N N . ARG A 1 286 ? -8.853 -11.649 15.275 1.00 95.56 286 ARG A N 1
ATOM 2224 C CA . ARG A 1 286 ? -8.430 -13.009 15.628 1.00 95.56 286 ARG A CA 1
ATOM 2225 C C . ARG A 1 286 ? -8.952 -14.044 14.634 1.00 95.56 286 ARG A C 1
ATOM 2227 O O . ARG A 1 286 ? -8.206 -14.946 14.262 1.00 95.56 286 ARG A O 1
ATOM 2234 N N . GLU A 1 287 ? -10.199 -13.913 14.187 1.00 95.31 287 GLU A N 1
ATOM 2235 C CA . GLU A 1 287 ? -10.760 -14.757 13.123 1.00 95.31 287 GLU A CA 1
ATOM 2236 C C . GLU A 1 287 ? -9.957 -14.642 11.825 1.00 95.31 287 GLU A C 1
ATOM 2238 O O . GLU A 1 287 ? -9.650 -15.656 11.198 1.00 95.31 287 GLU A O 1
ATOM 2243 N N . TYR A 1 288 ? -9.584 -13.420 11.444 1.00 95.44 288 TYR A N 1
ATOM 2244 C CA . TYR A 1 288 ? -8.796 -13.154 10.247 1.00 95.44 288 TYR A CA 1
ATOM 2245 C C . TYR A 1 288 ? -7.381 -13.735 10.335 1.00 95.44 288 TYR A C 1
ATOM 2247 O O . TYR A 1 288 ? -6.971 -14.489 9.449 1.00 95.44 288 TYR A O 1
ATOM 2255 N N . LEU A 1 289 ? -6.662 -13.443 11.424 1.00 95.12 289 LEU A N 1
ATOM 2256 C CA . LEU A 1 289 ? -5.288 -13.902 11.647 1.00 95.12 289 LEU A CA 1
ATOM 2257 C C . LEU A 1 289 ? -5.190 -15.425 11.786 1.00 95.12 289 LEU A C 1
ATOM 2259 O O . LEU A 1 289 ? -4.167 -16.002 11.438 1.00 95.12 289 LEU A O 1
ATOM 2263 N N . ASN A 1 290 ? -6.253 -16.094 12.233 1.00 94.62 290 ASN A N 1
ATOM 2264 C CA . ASN A 1 290 ? -6.319 -17.557 12.284 1.00 94.62 290 ASN A CA 1
ATOM 2265 C C . ASN A 1 290 ? -6.945 -18.178 11.024 1.00 94.62 290 ASN A C 1
ATOM 2267 O O . ASN A 1 290 ? -7.137 -19.396 10.957 1.00 94.62 290 ASN A O 1
ATOM 2271 N N . SER A 1 291 ? -7.298 -17.372 10.020 1.00 94.56 291 SER A N 1
ATOM 2272 C CA . SER A 1 291 ? -7.964 -17.885 8.830 1.00 94.56 291 SER A CA 1
ATOM 2273 C C . SER A 1 291 ? -6.995 -18.708 7.978 1.00 94.56 291 SER A C 1
ATOM 2275 O O . SER A 1 291 ? -5.910 -18.269 7.596 1.00 94.56 291 SER A O 1
ATOM 2277 N N . ARG A 1 292 ? -7.410 -19.930 7.619 1.00 93.81 292 ARG A N 1
ATOM 2278 C CA . ARG A 1 292 ? -6.629 -20.797 6.717 1.00 93.81 292 ARG A CA 1
ATOM 2279 C C . ARG A 1 292 ? -6.390 -20.141 5.359 1.00 93.81 292 ARG A C 1
ATOM 2281 O O . ARG A 1 292 ? -5.380 -20.412 4.724 1.00 93.81 292 ARG A O 1
ATOM 2288 N N . TYR A 1 293 ? -7.333 -19.316 4.907 1.00 94.56 293 TYR A N 1
ATOM 2289 C CA . TYR A 1 293 ? -7.232 -18.619 3.631 1.00 94.56 293 TYR A CA 1
ATOM 2290 C C . TYR A 1 293 ? -6.072 -17.613 3.620 1.00 94.56 293 TYR A C 1
ATOM 2292 O O . TYR A 1 293 ? -5.266 -17.661 2.695 1.00 94.56 293 TYR A O 1
ATOM 2300 N N . LEU A 1 294 ? -5.933 -16.783 4.665 1.00 95.50 294 LEU A N 1
ATOM 2301 C CA . LEU A 1 294 ? -4.818 -15.839 4.804 1.00 95.50 294 LEU A CA 1
ATOM 2302 C C . LEU A 1 294 ? -3.471 -16.550 4.673 1.00 95.50 294 LEU A C 1
ATOM 2304 O O . LEU A 1 294 ? -2.666 -16.180 3.825 1.00 95.50 294 LEU A O 1
ATOM 2308 N N . TRP A 1 295 ? -3.250 -17.606 5.458 1.00 95.94 295 TRP A N 1
ATOM 2309 C CA . TRP A 1 295 ? -1.970 -18.316 5.463 1.00 95.94 295 TRP A CA 1
ATOM 2310 C C . TRP A 1 295 ? -1.699 -19.094 4.174 1.00 95.94 295 TRP A C 1
ATOM 2312 O O . TRP A 1 295 ? -0.552 -19.163 3.741 1.00 95.94 295 TRP A O 1
ATOM 2322 N N . LYS A 1 296 ? -2.739 -19.625 3.514 1.00 95.81 296 LYS A N 1
ATOM 2323 C CA . LYS A 1 296 ? -2.602 -20.229 2.178 1.00 95.81 296 LYS A CA 1
ATOM 2324 C C . LYS A 1 296 ? -2.168 -19.201 1.135 1.00 95.81 296 LYS A C 1
ATOM 2326 O O . LYS A 1 296 ? -1.240 -19.467 0.378 1.00 95.81 296 LYS A O 1
ATOM 2331 N N . MET A 1 297 ? -2.812 -18.034 1.113 1.00 96.12 297 MET A N 1
ATOM 2332 C CA . MET A 1 297 ? -2.440 -16.951 0.201 1.00 96.12 297 MET A CA 1
ATOM 2333 C C . MET A 1 297 ? -1.046 -16.414 0.517 1.00 96.12 297 MET A C 1
ATOM 2335 O O . MET A 1 297 ? -0.256 -16.211 -0.395 1.00 96.12 297 MET A O 1
ATOM 2339 N N . PHE A 1 298 ? -0.719 -16.229 1.797 1.00 96.19 298 PHE A N 1
ATOM 2340 C CA . PHE A 1 298 ? 0.607 -15.795 2.228 1.00 96.19 298 PHE A CA 1
ATOM 2341 C C . PHE A 1 298 ? 1.696 -16.769 1.774 1.00 96.19 298 PHE A C 1
ATOM 2343 O O . PHE A 1 298 ? 2.657 -16.340 1.146 1.00 96.19 298 PHE A O 1
ATOM 2350 N N . GLY A 1 299 ? 1.511 -18.074 1.992 1.00 96.62 299 GLY A N 1
ATOM 2351 C CA . GLY A 1 299 ? 2.447 -19.096 1.521 1.00 96.62 299 GLY A CA 1
ATOM 2352 C C . GLY A 1 299 ? 2.641 -19.072 0.002 1.00 96.62 299 GLY A C 1
ATOM 2353 O O . GLY A 1 299 ? 3.776 -19.111 -0.462 1.00 96.62 299 GLY A O 1
ATOM 2354 N N . LEU A 1 300 ? 1.557 -18.930 -0.770 1.00 97.06 300 LEU A N 1
ATOM 2355 C CA . LEU A 1 300 ? 1.638 -18.778 -2.227 1.00 97.06 300 LEU A CA 1
ATOM 2356 C C . LEU A 1 300 ? 2.478 -17.556 -2.625 1.00 97.06 300 LEU A C 1
ATOM 2358 O O . LEU A 1 300 ? 3.367 -17.674 -3.462 1.00 97.06 300 LEU A O 1
ATOM 2362 N N . MET A 1 301 ? 2.218 -16.398 -2.013 1.00 97.31 301 MET A N 1
ATOM 2363 C CA . MET A 1 301 ? 2.944 -15.162 -2.315 1.00 97.31 301 MET A CA 1
ATOM 2364 C C . MET A 1 301 ? 4.424 -15.262 -1.931 1.00 97.31 301 MET A C 1
ATOM 2366 O O . MET A 1 301 ? 5.270 -14.821 -2.696 1.00 97.31 301 MET A O 1
ATOM 2370 N N . VAL A 1 302 ? 4.758 -15.892 -0.802 1.00 96.81 302 VAL A N 1
ATOM 2371 C CA . VAL A 1 302 ? 6.155 -16.136 -0.407 1.00 96.81 302 VAL A CA 1
ATOM 2372 C C . VAL A 1 302 ? 6.874 -17.005 -1.442 1.00 96.81 302 VAL A C 1
ATOM 2374 O O . VAL A 1 302 ? 7.985 -16.678 -1.844 1.00 96.81 302 VAL A O 1
ATOM 2377 N N . VAL A 1 303 ? 6.240 -18.071 -1.941 1.00 96.94 303 VAL A N 1
ATOM 2378 C CA . VAL A 1 303 ? 6.831 -18.902 -3.005 1.00 96.94 303 VAL A CA 1
ATOM 2379 C C . VAL A 1 303 ? 7.033 -18.097 -4.291 1.00 96.94 303 VAL A C 1
ATOM 2381 O O . VAL A 1 303 ? 8.099 -18.180 -4.896 1.00 96.94 303 VAL A O 1
ATOM 2384 N N . MET A 1 304 ? 6.051 -17.282 -4.686 1.00 97.00 304 MET A N 1
ATOM 2385 C CA . MET A 1 304 ? 6.183 -16.381 -5.837 1.00 97.00 304 MET A CA 1
ATOM 2386 C C . MET A 1 304 ? 7.375 -15.430 -5.675 1.00 97.00 304 MET A C 1
ATOM 2388 O O . MET A 1 304 ? 8.167 -15.283 -6.600 1.00 97.00 304 MET A O 1
ATOM 2392 N N . LEU A 1 305 ? 7.544 -14.828 -4.497 1.00 95.88 305 LEU A N 1
ATOM 2393 C CA . LEU A 1 305 ? 8.647 -13.906 -4.227 1.00 95.88 305 LEU A CA 1
ATOM 2394 C C . LEU A 1 305 ? 10.015 -14.587 -4.202 1.00 95.88 305 LEU A C 1
ATOM 2396 O O . LEU A 1 305 ? 10.994 -13.978 -4.618 1.00 95.88 305 LEU A O 1
ATOM 2400 N N . LEU A 1 306 ? 10.096 -15.841 -3.755 1.00 96.00 306 LEU A N 1
ATOM 2401 C CA . LEU A 1 306 ? 11.337 -16.611 -3.833 1.00 96.00 306 LEU A CA 1
ATOM 2402 C C . LEU A 1 306 ? 11.750 -16.835 -5.294 1.00 96.00 306 LEU A C 1
ATOM 2404 O O . LEU A 1 306 ? 12.915 -16.659 -5.642 1.00 96.00 306 LEU A O 1
ATOM 2408 N N . ILE A 1 307 ? 10.785 -17.183 -6.152 1.00 94.81 307 ILE A N 1
ATOM 2409 C CA . ILE A 1 307 ? 11.016 -17.339 -7.594 1.00 94.81 307 ILE A CA 1
ATOM 2410 C C . ILE A 1 307 ? 11.433 -15.997 -8.209 1.00 94.81 307 ILE A C 1
ATOM 2412 O O . ILE A 1 307 ? 12.404 -15.955 -8.960 1.00 94.81 307 ILE A O 1
ATOM 2416 N N . ALA A 1 308 ? 10.744 -14.905 -7.865 1.00 93.69 308 ALA A N 1
ATOM 2417 C CA . ALA A 1 308 ? 11.074 -13.567 -8.352 1.00 93.69 308 ALA A CA 1
ATOM 2418 C C . ALA A 1 308 ? 12.503 -13.152 -7.962 1.00 93.69 308 ALA A C 1
ATOM 2420 O O . ALA A 1 308 ? 13.272 -12.770 -8.836 1.00 93.69 308 ALA A O 1
ATOM 2421 N N . ALA A 1 309 ? 12.892 -13.324 -6.695 1.00 91.12 309 ALA A N 1
ATOM 2422 C CA . ALA A 1 309 ? 14.231 -12.987 -6.208 1.00 91.12 309 ALA A CA 1
ATOM 2423 C C . ALA A 1 309 ? 15.335 -13.821 -6.881 1.00 91.12 309 ALA A C 1
ATOM 2425 O O . ALA A 1 309 ? 16.423 -13.316 -7.170 1.00 91.12 309 ALA A O 1
ATOM 2426 N N . TYR A 1 310 ? 15.060 -15.101 -7.156 1.00 92.12 310 TYR A N 1
ATOM 2427 C CA . TYR A 1 310 ? 15.971 -15.955 -7.916 1.00 92.12 310 TYR A CA 1
ATOM 2428 C C . TYR A 1 310 ? 16.153 -15.443 -9.350 1.00 92.12 310 TYR A C 1
ATOM 2430 O O . TYR A 1 310 ? 17.287 -15.302 -9.808 1.00 92.12 310 TYR A O 1
ATOM 2438 N N . ILE A 1 311 ? 15.052 -15.129 -10.043 1.00 91.44 311 ILE A N 1
ATOM 2439 C CA . ILE A 1 311 ? 15.095 -14.565 -11.399 1.00 91.44 311 ILE A CA 1
ATOM 2440 C C . ILE A 1 311 ? 15.854 -13.236 -11.392 1.00 91.44 311 ILE A C 1
ATOM 2442 O O . ILE A 1 311 ? 16.732 -13.041 -12.226 1.00 91.44 311 ILE A O 1
ATOM 2446 N N . GLU A 1 312 ? 15.577 -12.362 -10.424 1.00 86.44 312 GLU A N 1
ATOM 2447 C CA . GLU A 1 312 ? 16.242 -11.067 -10.287 1.00 86.44 312 GLU A CA 1
ATOM 2448 C C . GLU A 1 312 ? 17.759 -11.205 -10.163 1.00 86.44 312 GLU A C 1
ATOM 2450 O O . GLU A 1 312 ? 18.502 -10.522 -10.860 1.00 86.44 312 GLU A O 1
ATOM 2455 N N . THR A 1 313 ? 18.213 -12.136 -9.323 1.00 85.31 313 THR A N 1
ATOM 2456 C CA . THR A 1 313 ? 19.639 -12.281 -9.015 1.00 85.31 313 THR A CA 1
ATOM 2457 C C . THR A 1 313 ? 20.412 -13.001 -10.117 1.00 85.31 313 THR A C 1
ATOM 2459 O O . THR A 1 313 ? 21.554 -12.642 -10.391 1.00 85.31 313 THR A O 1
ATOM 2462 N N . TYR A 1 314 ? 19.828 -14.038 -10.723 1.00 87.12 314 TYR A N 1
ATOM 2463 C CA . TYR A 1 314 ? 20.579 -14.960 -11.584 1.00 87.12 314 TYR A CA 1
ATOM 2464 C C . TYR A 1 314 ? 20.209 -14.892 -13.063 1.00 87.12 314 TYR A C 1
ATOM 2466 O O . TYR A 1 314 ? 21.006 -15.314 -13.891 1.00 87.12 314 TYR A O 1
ATOM 2474 N N . VAL A 1 315 ? 19.019 -14.397 -13.407 1.00 88.12 315 VAL A N 1
ATOM 2475 C CA . VAL A 1 315 ? 18.491 -14.466 -14.780 1.00 88.12 315 VAL A CA 1
ATOM 2476 C C . VAL A 1 315 ? 18.385 -13.079 -15.408 1.00 88.12 315 VAL A C 1
ATOM 2478 O O . VAL A 1 315 ? 18.686 -12.917 -16.587 1.00 88.12 315 VAL A O 1
ATOM 2481 N N . THR A 1 316 ? 17.989 -12.062 -14.638 1.00 86.38 316 THR A N 1
ATOM 2482 C CA . THR A 1 316 ? 17.786 -10.700 -15.151 1.00 86.38 316 THR A CA 1
ATOM 2483 C C . THR A 1 316 ? 19.037 -10.144 -15.827 1.00 86.38 316 THR A C 1
ATOM 2485 O O . THR A 1 316 ? 18.918 -9.579 -16.907 1.00 86.38 316 THR A O 1
ATOM 2488 N N . LEU A 1 317 ? 20.226 -10.351 -15.249 1.00 81.25 317 LEU A N 1
ATOM 2489 C CA . LEU A 1 317 ? 21.487 -9.880 -15.837 1.00 81.25 317 LEU A CA 1
ATOM 2490 C C . LEU A 1 317 ? 21.742 -10.477 -17.227 1.00 81.25 317 LEU A C 1
ATOM 2492 O O . LEU A 1 317 ? 22.026 -9.737 -18.162 1.00 81.25 317 LEU A O 1
ATOM 2496 N N . GLU A 1 318 ? 21.551 -11.787 -17.392 1.00 83.25 318 GLU A N 1
ATOM 2497 C CA . GLU A 1 318 ? 21.746 -12.454 -18.685 1.00 83.25 318 GLU A CA 1
ATOM 2498 C C . GLU A 1 318 ? 20.734 -11.969 -19.739 1.00 83.25 318 GLU A C 1
ATOM 2500 O O . GLU A 1 318 ? 21.066 -11.807 -20.916 1.00 83.25 318 GLU A O 1
ATOM 2505 N N . ILE A 1 319 ? 19.488 -11.706 -19.328 1.00 85.44 319 ILE A N 1
ATOM 2506 C CA . ILE A 1 319 ? 18.469 -11.135 -20.218 1.00 85.44 319 ILE A CA 1
ATOM 2507 C C . ILE A 1 319 ? 18.861 -9.712 -20.631 1.00 85.44 319 ILE A C 1
ATOM 2509 O O . ILE A 1 319 ? 18.765 -9.391 -21.816 1.00 85.44 319 ILE A O 1
ATOM 2513 N N . ILE A 1 320 ? 19.307 -8.878 -19.685 1.00 82.12 320 ILE A N 1
ATOM 2514 C CA . ILE A 1 320 ? 19.778 -7.517 -19.969 1.00 82.12 320 ILE A CA 1
ATOM 2515 C C . ILE A 1 320 ? 20.917 -7.576 -20.986 1.00 82.12 320 ILE A C 1
ATOM 2517 O O . ILE A 1 320 ? 20.798 -6.960 -22.037 1.00 82.12 320 ILE A O 1
ATOM 2521 N N . GLU A 1 321 ? 21.970 -8.357 -20.739 1.00 82.69 321 GLU A N 1
ATOM 2522 C CA . GLU A 1 321 ? 23.127 -8.452 -21.642 1.00 82.69 321 GLU A CA 1
ATOM 2523 C C . GLU A 1 321 ? 22.715 -8.815 -23.075 1.00 82.69 321 GLU A C 1
ATOM 2525 O O . GLU A 1 321 ? 23.109 -8.147 -24.033 1.00 82.69 321 GLU A O 1
ATOM 2530 N N . ARG A 1 322 ? 21.856 -9.828 -23.237 1.00 87.06 322 ARG A N 1
ATOM 2531 C CA . ARG A 1 322 ? 21.393 -10.256 -24.564 1.00 87.06 322 ARG A CA 1
ATOM 2532 C C . ARG A 1 322 ? 20.571 -9.182 -25.263 1.00 87.06 322 ARG A C 1
ATOM 2534 O O . ARG A 1 322 ? 20.804 -8.919 -26.438 1.00 87.06 322 ARG A O 1
ATOM 2541 N N . VAL A 1 323 ? 19.600 -8.575 -24.582 1.00 84.44 323 VAL A N 1
ATOM 2542 C CA . VAL A 1 323 ? 18.708 -7.607 -25.236 1.00 84.44 323 VAL A CA 1
ATOM 2543 C C . VAL A 1 323 ? 19.419 -6.280 -25.495 1.00 84.44 323 VAL A C 1
ATOM 2545 O O . VAL A 1 323 ? 19.224 -5.698 -26.560 1.00 84.44 323 VAL A O 1
ATOM 2548 N N . MET A 1 324 ? 20.281 -5.837 -24.578 1.00 84.56 324 MET A N 1
ATOM 2549 C CA . MET A 1 324 ? 21.068 -4.621 -24.769 1.00 84.56 324 MET A CA 1
ATOM 2550 C C . MET A 1 324 ? 22.062 -4.778 -25.917 1.00 84.56 324 MET A C 1
ATOM 2552 O O . MET A 1 324 ? 22.118 -3.882 -26.743 1.00 84.56 324 MET A O 1
ATOM 2556 N N . SER A 1 325 ? 22.706 -5.942 -26.086 1.00 85.81 325 SER A N 1
ATOM 2557 C CA . SER A 1 325 ? 23.583 -6.172 -27.250 1.00 85.81 325 SER A CA 1
ATOM 2558 C C . SER A 1 325 ? 22.865 -5.987 -28.596 1.00 85.81 325 SER A C 1
ATOM 2560 O O . SER A 1 325 ? 23.411 -5.403 -29.524 1.00 85.81 325 SER A O 1
ATOM 2562 N N . VAL A 1 326 ? 21.600 -6.415 -28.693 1.00 87.00 326 VAL A N 1
ATOM 2563 C CA . VAL A 1 326 ? 20.785 -6.245 -29.906 1.00 87.00 326 VAL A CA 1
ATOM 2564 C C . VAL A 1 326 ? 20.370 -4.785 -30.108 1.00 87.00 326 VAL A C 1
ATOM 2566 O O . VAL A 1 326 ? 20.283 -4.321 -31.246 1.00 87.00 326 VAL A O 1
ATOM 2569 N N . LEU A 1 327 ? 20.083 -4.064 -29.021 1.00 83.94 327 LEU A N 1
ATOM 2570 C CA . LEU A 1 327 ? 19.741 -2.642 -29.075 1.00 83.94 327 LEU A CA 1
ATOM 2571 C C . LEU A 1 327 ? 20.957 -1.784 -29.432 1.00 83.94 327 LEU A C 1
ATOM 2573 O O . LEU A 1 327 ? 20.814 -0.872 -30.242 1.00 83.94 327 LEU A O 1
ATOM 2577 N N . ASP A 1 328 ? 22.128 -2.098 -28.887 1.00 84.25 328 ASP A N 1
ATOM 2578 C CA . ASP A 1 328 ? 23.390 -1.417 -29.181 1.00 84.25 328 ASP A CA 1
ATOM 2579 C C . ASP A 1 328 ? 23.747 -1.576 -30.662 1.00 84.25 328 ASP A C 1
ATOM 2581 O O . ASP A 1 328 ? 23.922 -0.577 -31.358 1.00 84.25 328 ASP A O 1
ATOM 2585 N N . ASP A 1 329 ? 23.694 -2.809 -31.181 1.00 84.12 329 ASP A N 1
ATOM 2586 C CA . ASP A 1 329 ? 23.879 -3.110 -32.606 1.00 84.12 329 ASP A CA 1
ATOM 2587 C C . ASP A 1 329 ? 22.915 -2.324 -33.512 1.00 84.12 329 ASP A C 1
ATOM 2589 O O . ASP A 1 329 ? 23.246 -1.993 -34.654 1.00 84.12 329 ASP A O 1
ATOM 2593 N N . PHE A 1 330 ? 21.683 -2.086 -33.053 1.00 83.88 330 PHE A N 1
ATOM 2594 C CA . PHE A 1 330 ? 20.685 -1.324 -33.801 1.00 83.88 330 PHE A CA 1
ATOM 2595 C C . PHE A 1 330 ? 20.981 0.177 -33.773 1.00 83.88 330 PHE A C 1
ATOM 2597 O O . PHE A 1 330 ? 20.921 0.823 -34.819 1.00 83.88 330 PHE A O 1
ATOM 2604 N N . VAL A 1 331 ? 21.297 0.732 -32.601 1.00 79.38 331 VAL A N 1
ATOM 2605 C CA . VAL A 1 331 ? 21.614 2.157 -32.444 1.00 79.38 331 VAL A CA 1
ATOM 2606 C C . VAL A 1 331 ? 22.871 2.509 -33.234 1.00 79.38 331 VAL A C 1
ATOM 2608 O O . VAL A 1 331 ? 22.849 3.492 -33.972 1.00 79.38 331 VAL A O 1
ATOM 2611 N N . GLU A 1 332 ? 23.915 1.680 -33.163 1.00 80.44 332 GLU A N 1
ATOM 2612 C CA . GLU A 1 332 ? 25.154 1.885 -33.916 1.00 80.44 332 GLU A CA 1
ATOM 2613 C C . GLU A 1 332 ? 24.897 1.892 -35.427 1.00 80.44 332 GLU A C 1
ATOM 2615 O O . GLU A 1 332 ? 25.331 2.803 -36.113 1.00 80.44 332 GLU A O 1
ATOM 2620 N N . LYS A 1 333 ? 24.103 0.957 -35.961 1.00 81.94 333 LYS A N 1
ATOM 2621 C CA . LYS A 1 333 ? 23.824 0.893 -37.411 1.00 81.94 333 LYS A CA 1
ATOM 2622 C C . LYS A 1 333 ? 22.975 2.040 -37.959 1.00 81.94 333 LYS A C 1
ATOM 2624 O O . LYS A 1 333 ? 22.962 2.241 -39.173 1.00 81.94 333 LYS A O 1
ATOM 2629 N N . VAL A 1 334 ? 22.176 2.694 -37.118 1.00 76.94 334 VAL A N 1
ATOM 2630 C CA . VAL A 1 334 ? 21.199 3.705 -37.555 1.00 76.94 334 VAL A CA 1
ATOM 2631 C C . VAL A 1 334 ? 21.693 5.129 -37.291 1.00 76.94 334 VAL A C 1
ATOM 2633 O O . VAL A 1 334 ? 21.329 6.028 -38.047 1.00 76.94 334 VAL A O 1
ATOM 2636 N N . PHE A 1 335 ? 22.505 5.339 -36.250 1.00 70.00 335 PHE A N 1
ATOM 2637 C CA . PHE A 1 335 ? 22.889 6.672 -35.768 1.00 70.00 335 PHE A CA 1
ATOM 2638 C C . PHE A 1 335 ? 24.403 6.940 -35.727 1.00 70.00 335 PHE A C 1
ATOM 2640 O O . PHE A 1 335 ? 24.781 8.085 -35.468 1.00 70.00 335 PHE A O 1
ATOM 2647 N N . LEU A 1 336 ? 25.258 5.940 -35.978 1.00 63.44 336 LEU A N 1
ATOM 2648 C CA . LEU A 1 336 ? 26.720 6.081 -36.080 1.00 63.44 336 LEU A CA 1
ATOM 2649 C C . LEU A 1 336 ? 27.224 5.673 -37.474 1.00 63.44 336 LEU A C 1
ATOM 2651 O O . LEU A 1 336 ? 28.248 6.254 -37.901 1.00 63.44 336 LEU A O 1
#

Sequence (336 aa):
MSESTTRFQINKKDLLWSAKTFAASLMIALVFSMILYSFTMTLSEPAPVNDAITSTASAATAKVVVTAEYISPMWAIFIFNSLAVFSASVGAGLFLLIHPLLVRDIEMRKGSKVYTFISISFERLLMPLNRLLQKVVSSRDPDFASMHKTGQKEEGTIWQYCGYGKDDYRMLAYMLPYIVPVMILVVNGFLMGILLAFFVFNGALTGFQLFGEEGIIVGMLYNVAYFVISIIPHGVIEIPAILLAAAVGRRFAYIQSHEIMNKGLFLGDSIESLKKDVSRVIGTVREYLNSRYLWKMFGLMVVMLLIAAYIETYVTLEIIERVMSVLDDFVEKVFL

Organism: NCBI:txid536044

InterPro domains:
  IPR002798 Stage II sporulation protein M-like [PF01944] (179-316)

pLDDT: mean 85.45, std 13.11, range [35.84, 97.38]

Foldseek 3Di:
DPPLQPLLDFDPVLLVVLVVLLQVLLVVLLVVLLVVQVVCVVVHPNVVVLVVLCVVLCVVCVQLVVVCVPPPSLVSQLVVLLVLLCCLQLVLLVQLVCLVVVLVLLVCLVPDVVSLVVQLVVQLVCVVVLVVVLVVVVVPDVLSVPQDDPDDDDPPFSCVSHNDDLSSVLSCQLCRSLPRLSVSSNVNSNSNNNVLSVLQSVLQVVLCVPFNPVRNVVRNVLSNVLSCLLQVQLVVLSVVLSSLSNSSSVSLSVVRSVCSRVVVQSNDRDSVSSVVSSVVSNVSSVSSNPHPNSVVSSVVSSVSSSSSSCCNPPPSVVSSVVVSVVSVVVCVVPRD